Protein AF-A0A7C4DHQ0-F1 (afdb_monomer_lite)

Sequence (273 aa):
TAPAAPAPAPVPAATPAPYPKPAARPVPDFSMPPVADAALDARIRALILTIEDKPSGVIINNAGYIENAPANQPYNADGSRNENFRVTPDLSSANTAYLLNGEQRKQKAYEELVRIGRPAVPLLSMAVVMEGYDQRPLHVKALGEIRDPRAVPHLIKYMEDGKMMLSMAASMVSLGNTVEAKKLMGDGNQMMADAADALAKITGQNYGPNLGPWRQWWEENKSKIQGPMPPTQLYQVGTSGASPGPMPLQSVEVQVSPHPGAPAEPPASSGPK

Radius of gyration: 29.2 Å; chains: 1; bounding box: 92×63×65 Å

Secondary structure (DSSP, 8-state):
-PPPPPPPPPPPPPPPPPPP-PPPP----------S-HHHHHHHHHHHHHHH----S----TTS--SS-TT--SB-TTS-B-TT------TTSHHHHHHHTHHHHHHHHHHHHHHH-GGGHHHHHHHHHSTT-S-HHHHHHHHHHHT-GGGHHHHHHHHHHHHHHHHHHHHHHHTT-HHHHHHHHHHHHHHHHHHHHHHHHHHS---TT-HHHHHHHHHHHGGG--SPPPPS-S----SS----PPPP--------------PPPPPPPP---

pLDDT: mean 70.79, std 24.52, range [25.83, 98.38]

Structure (mmCIF, N/CA/C/O backbone):
data_AF-A0A7C4DHQ0-F1
#
_entry.id   AF-A0A7C4DHQ0-F1
#
loop_
_atom_site.group_PDB
_atom_site.id
_atom_site.type_symbol
_atom_site.label_atom_id
_atom_site.label_alt_id
_atom_site.label_comp_id
_atom_site.label_asym_id
_atom_site.label_entity_id
_atom_site.label_seq_id
_atom_site.pdbx_PDB_ins_code
_atom_site.Cartn_x
_atom_site.Cartn_y
_atom_site.Cartn_z
_atom_site.occupancy
_atom_site.B_iso_or_equiv
_atom_site.auth_seq_id
_atom_site.auth_comp_id
_atom_site.auth_asym_id
_atom_site.auth_atom_id
_atom_site.pdbx_PDB_model_num
ATOM 1 N N . THR A 1 1 ? 72.690 -50.720 -2.704 1.00 48.75 1 THR A N 1
ATOM 2 C CA . THR A 1 1 ? 71.880 -49.508 -2.448 1.00 48.75 1 THR A CA 1
ATOM 3 C C . THR A 1 1 ? 70.431 -49.894 -2.638 1.00 48.75 1 THR A C 1
ATOM 5 O O . THR A 1 1 ? 70.066 -50.279 -3.739 1.00 48.75 1 THR A O 1
ATOM 8 N N . ALA A 1 2 ? 69.657 -49.962 -1.555 1.00 45.31 2 ALA A N 1
ATOM 9 C CA . ALA A 1 2 ? 68.270 -50.428 -1.595 1.00 45.31 2 ALA A CA 1
ATOM 10 C C . ALA A 1 2 ? 67.376 -49.419 -2.351 1.00 45.31 2 ALA A C 1
ATOM 12 O O . ALA A 1 2 ? 67.506 -48.221 -2.090 1.00 45.31 2 ALA A O 1
ATOM 13 N N . PRO A 1 3 ? 66.502 -49.855 -3.276 1.00 51.22 3 PRO A N 1
ATOM 14 C CA . PRO A 1 3 ? 65.569 -48.959 -3.947 1.00 51.22 3 PRO A CA 1
ATOM 15 C C . PRO A 1 3 ? 64.354 -48.639 -3.063 1.00 51.22 3 PRO A C 1
ATOM 17 O O . PRO A 1 3 ? 63.862 -49.480 -2.311 1.00 51.22 3 PRO A O 1
ATOM 20 N N . ALA A 1 4 ? 63.918 -47.385 -3.159 1.00 47.19 4 ALA A N 1
ATOM 21 C CA . ALA A 1 4 ? 62.855 -46.759 -2.384 1.00 47.19 4 ALA A CA 1
ATOM 22 C C . ALA A 1 4 ? 61.478 -47.427 -2.567 1.00 47.19 4 ALA A C 1
ATOM 24 O O . ALA A 1 4 ? 61.165 -47.969 -3.627 1.00 47.19 4 ALA A O 1
ATOM 25 N N . ALA A 1 5 ? 60.651 -47.350 -1.520 1.00 55.34 5 ALA A N 1
ATOM 26 C CA . ALA A 1 5 ? 59.280 -47.851 -1.509 1.00 55.34 5 ALA A CA 1
ATOM 27 C C . ALA A 1 5 ? 58.389 -47.130 -2.550 1.00 55.34 5 ALA A C 1
ATOM 29 O O . ALA A 1 5 ? 58.542 -45.920 -2.743 1.00 55.34 5 ALA A O 1
ATOM 30 N N . PRO A 1 6 ? 57.449 -47.836 -3.207 1.00 53.62 6 PRO A N 1
ATOM 31 C CA . PRO A 1 6 ? 56.564 -47.243 -4.206 1.00 53.62 6 PRO A CA 1
ATOM 32 C C . PRO A 1 6 ? 55.505 -46.326 -3.573 1.00 53.62 6 PRO A C 1
ATOM 34 O O . PRO A 1 6 ? 54.994 -46.592 -2.485 1.00 53.62 6 PRO A O 1
ATOM 37 N N . ALA A 1 7 ? 55.166 -45.248 -4.285 1.00 54.06 7 ALA A N 1
ATOM 38 C CA . ALA A 1 7 ? 54.111 -44.302 -3.926 1.00 54.06 7 ALA A CA 1
ATOM 39 C C . ALA A 1 7 ? 52.723 -44.981 -3.845 1.00 54.06 7 ALA A C 1
ATOM 41 O O . ALA A 1 7 ? 52.468 -45.927 -4.596 1.00 54.06 7 ALA A O 1
ATOM 42 N N . PRO A 1 8 ? 51.809 -44.513 -2.971 1.00 53.28 8 PRO A N 1
ATOM 43 C CA . PRO A 1 8 ? 50.475 -45.092 -2.856 1.00 53.28 8 PRO A CA 1
ATOM 44 C C . PRO A 1 8 ? 49.639 -44.840 -4.119 1.00 53.28 8 PRO A C 1
ATOM 46 O O . PRO A 1 8 ? 49.685 -43.763 -4.714 1.00 53.28 8 PRO A O 1
ATOM 49 N N . ALA A 1 9 ? 48.862 -45.850 -4.512 1.00 55.28 9 ALA A N 1
ATOM 50 C CA . ALA A 1 9 ? 47.975 -45.800 -5.669 1.00 55.28 9 ALA A CA 1
ATOM 51 C C . ALA A 1 9 ? 46.842 -44.766 -5.484 1.00 55.28 9 ALA A C 1
ATOM 53 O O . ALA A 1 9 ? 46.326 -44.622 -4.371 1.00 55.28 9 ALA A O 1
ATOM 54 N N . PRO A 1 10 ? 46.408 -44.073 -6.555 1.00 47.53 10 PRO A N 1
ATOM 55 C CA . PRO A 1 10 ? 45.243 -43.199 -6.498 1.00 47.53 10 PRO A CA 1
ATOM 56 C C . PRO A 1 10 ? 43.962 -44.008 -6.246 1.00 47.53 10 PRO A C 1
ATOM 58 O O . PRO A 1 10 ? 43.740 -45.071 -6.826 1.00 47.53 10 PRO A O 1
ATOM 61 N N . VAL A 1 11 ? 43.124 -43.483 -5.355 1.00 51.94 11 VAL A N 1
ATOM 62 C CA . VAL A 1 11 ? 41.847 -44.064 -4.915 1.00 51.94 11 VAL A CA 1
ATOM 63 C C . VAL A 1 11 ? 40.856 -44.116 -6.095 1.00 51.94 11 VAL A C 1
ATOM 65 O O . VAL A 1 11 ? 40.757 -43.127 -6.825 1.00 51.94 11 VAL A O 1
ATOM 68 N N . PRO A 1 12 ? 40.107 -45.216 -6.312 1.00 43.97 12 PRO A N 1
ATOM 69 C CA . PRO A 1 12 ? 39.114 -45.287 -7.383 1.00 43.97 12 PRO A CA 1
ATOM 70 C C . PRO A 1 12 ? 37.979 -44.281 -7.156 1.00 43.97 12 PRO A C 1
ATOM 72 O O . PRO A 1 12 ? 37.400 -44.207 -6.071 1.00 43.97 12 PRO A O 1
ATOM 75 N N . ALA A 1 13 ? 37.651 -43.516 -8.199 1.00 45.69 13 ALA A N 1
ATOM 76 C CA . ALA A 1 13 ? 36.526 -42.592 -8.203 1.00 45.69 13 ALA A CA 1
ATOM 77 C C . ALA A 1 13 ? 35.209 -43.367 -8.033 1.00 45.69 13 ALA A C 1
ATOM 79 O O . ALA A 1 13 ? 34.847 -44.188 -8.875 1.00 45.69 13 ALA A O 1
ATOM 80 N N . ALA A 1 14 ? 34.498 -43.111 -6.936 1.00 46.91 14 ALA A N 1
ATOM 81 C CA . ALA A 1 14 ? 33.159 -43.639 -6.727 1.00 46.91 14 ALA A CA 1
ATOM 82 C C . ALA A 1 14 ? 32.190 -42.995 -7.729 1.00 46.91 14 ALA A C 1
ATOM 84 O O . ALA A 1 14 ? 32.093 -41.771 -7.821 1.00 46.91 14 ALA A O 1
ATOM 85 N N . THR A 1 15 ? 31.470 -43.827 -8.476 1.00 46.12 15 THR A N 1
ATOM 86 C CA . THR A 1 15 ? 30.400 -43.405 -9.381 1.00 46.12 15 THR A CA 1
ATOM 87 C C . THR A 1 15 ? 29.317 -42.670 -8.580 1.00 46.12 15 THR A C 1
ATOM 89 O O . THR A 1 15 ? 28.780 -43.259 -7.638 1.00 46.12 15 THR A O 1
ATOM 92 N N . PRO A 1 16 ? 28.959 -41.412 -8.903 1.00 40.25 16 PRO A N 1
ATOM 93 C CA . PRO A 1 16 ? 27.861 -40.746 -8.219 1.00 40.25 16 PRO A CA 1
ATOM 94 C C . PRO A 1 16 ? 26.544 -41.453 -8.556 1.00 40.25 16 PRO A C 1
ATOM 96 O O . PRO A 1 16 ? 26.245 -41.728 -9.721 1.00 40.25 16 PRO A O 1
ATOM 99 N N . ALA A 1 17 ? 25.764 -41.762 -7.520 1.00 47.12 17 ALA A N 1
ATOM 100 C CA . ALA A 1 17 ? 24.409 -42.275 -7.664 1.00 47.12 17 ALA A CA 1
ATOM 101 C C . ALA A 1 17 ? 23.549 -41.295 -8.492 1.00 47.12 17 ALA A C 1
ATOM 103 O O . ALA A 1 17 ? 23.775 -40.082 -8.428 1.00 47.12 17 ALA A O 1
ATOM 104 N N . PRO A 1 18 ? 22.564 -41.787 -9.265 1.00 39.03 18 PRO A N 1
ATOM 105 C CA . PRO A 1 18 ? 21.692 -40.930 -10.059 1.00 39.03 18 PRO A CA 1
ATOM 106 C C . PRO A 1 18 ? 21.004 -39.888 -9.171 1.00 39.03 18 PRO A C 1
ATOM 108 O O . PRO A 1 18 ? 20.466 -40.222 -8.113 1.00 39.03 18 PRO A O 1
ATOM 111 N N . TYR A 1 19 ? 21.016 -38.627 -9.613 1.00 31.64 19 TYR A N 1
ATOM 112 C CA . TYR A 1 19 ? 20.326 -37.536 -8.930 1.00 31.64 19 TYR A CA 1
ATOM 113 C C . TYR A 1 19 ? 18.851 -37.905 -8.714 1.00 31.64 19 TYR A C 1
ATOM 115 O O . TYR A 1 19 ? 18.157 -38.219 -9.689 1.00 31.64 19 TYR A O 1
ATOM 123 N N . PRO A 1 20 ? 18.336 -37.867 -7.471 1.00 44.19 20 PRO A N 1
ATOM 124 C CA . PRO A 1 20 ? 16.917 -38.051 -7.247 1.00 44.19 20 PRO A CA 1
ATOM 125 C C . PRO A 1 20 ? 16.169 -36.907 -7.930 1.00 44.19 20 PRO A C 1
ATOM 127 O O . PRO A 1 20 ? 16.524 -35.734 -7.797 1.00 44.19 20 PRO A O 1
ATOM 130 N N . LYS A 1 21 ? 15.132 -37.274 -8.686 1.00 38.38 21 LYS A N 1
ATOM 131 C CA . LYS A 1 21 ? 14.181 -36.350 -9.310 1.00 38.38 21 LYS A CA 1
ATOM 132 C C . LYS A 1 21 ? 13.796 -35.287 -8.265 1.00 38.38 21 LYS A C 1
ATOM 134 O O . LYS A 1 21 ? 13.393 -35.691 -7.172 1.00 38.38 21 LYS A O 1
ATOM 139 N N . PRO A 1 22 ? 13.941 -33.976 -8.538 1.00 34.34 22 PRO A N 1
ATOM 140 C CA . PRO A 1 22 ? 13.668 -32.956 -7.535 1.00 34.34 22 PRO A CA 1
ATOM 141 C C . PRO A 1 22 ? 12.231 -33.129 -7.051 1.00 34.34 22 PRO A C 1
ATOM 143 O O . PRO A 1 22 ? 11.287 -33.046 -7.841 1.00 34.34 22 PRO A O 1
ATOM 146 N N . ALA A 1 23 ? 12.078 -33.439 -5.763 1.00 44.38 23 ALA A N 1
ATOM 147 C CA . ALA A 1 23 ? 10.772 -33.478 -5.135 1.00 44.38 23 ALA A CA 1
ATOM 148 C C . ALA A 1 23 ? 10.139 -32.099 -5.324 1.00 44.38 23 ALA A C 1
ATOM 150 O O . ALA A 1 23 ? 10.796 -31.074 -5.114 1.00 44.38 23 ALA A O 1
ATOM 151 N N . ALA A 1 24 ? 8.884 -32.078 -5.773 1.00 35.88 24 ALA A N 1
ATOM 152 C CA . ALA A 1 24 ? 8.112 -30.851 -5.847 1.00 35.88 24 ALA A CA 1
ATOM 153 C C . ALA A 1 24 ? 8.250 -30.122 -4.504 1.00 35.88 24 ALA A C 1
ATOM 155 O O . ALA A 1 24 ? 7.993 -30.712 -3.452 1.00 35.88 24 ALA A O 1
ATOM 156 N N . ARG A 1 25 ? 8.709 -28.864 -4.533 1.00 35.50 25 ARG A N 1
ATOM 157 C CA . ARG A 1 25 ? 8.693 -28.024 -3.334 1.00 35.50 25 ARG A CA 1
ATOM 158 C C . ARG A 1 25 ? 7.255 -28.037 -2.806 1.00 35.50 25 ARG A C 1
ATOM 160 O O . ARG A 1 25 ? 6.353 -27.797 -3.611 1.00 35.50 25 ARG A O 1
ATOM 167 N N . PRO A 1 26 ? 7.020 -28.332 -1.517 1.00 32.31 26 PRO A N 1
ATOM 168 C CA . PRO A 1 26 ? 5.679 -28.255 -0.974 1.00 32.31 26 PRO A CA 1
ATOM 169 C C . PRO A 1 26 ? 5.206 -26.810 -1.122 1.00 32.31 26 PRO A C 1
ATOM 171 O O . PRO A 1 26 ? 5.784 -25.886 -0.547 1.00 32.31 26 PRO A O 1
ATOM 174 N N . VAL A 1 27 ? 4.187 -26.615 -1.956 1.00 36.19 27 VAL A N 1
ATOM 175 C CA . VAL A 1 27 ? 3.379 -25.402 -1.906 1.00 36.19 27 VAL A CA 1
ATOM 176 C C . VAL A 1 27 ? 2.791 -25.333 -0.493 1.00 36.19 27 VAL A C 1
ATOM 178 O O . VAL A 1 27 ? 2.284 -26.352 -0.018 1.00 36.19 27 VAL A O 1
ATOM 181 N N . PRO A 1 28 ? 2.896 -24.199 0.218 1.00 34.28 28 PRO A N 1
ATOM 182 C CA . PRO A 1 28 ? 2.209 -24.055 1.492 1.00 34.28 28 PRO A CA 1
ATOM 183 C C . PRO A 1 28 ? 0.717 -24.333 1.269 1.00 34.28 28 PRO A C 1
ATOM 185 O O . PRO A 1 28 ? 0.128 -23.807 0.323 1.00 34.28 28 PRO A O 1
ATOM 188 N N . ASP A 1 29 ? 0.123 -25.199 2.090 1.00 35.97 29 ASP A N 1
ATOM 189 C CA . ASP A 1 29 ? -1.305 -25.505 2.008 1.00 35.97 29 ASP A CA 1
ATOM 190 C C . ASP A 1 29 ? -2.102 -24.299 2.519 1.00 35.97 29 ASP A C 1
ATOM 192 O O . ASP A 1 29 ? -2.289 -24.098 3.718 1.00 35.97 29 ASP A O 1
ATOM 196 N N . PHE A 1 30 ? -2.529 -23.457 1.579 1.00 40.41 30 PHE A N 1
ATOM 197 C CA . PHE A 1 30 ? -3.414 -22.319 1.808 1.00 40.41 30 PHE A CA 1
ATOM 198 C C . PHE A 1 30 ? -4.888 -22.734 1.696 1.00 40.41 30 PHE A C 1
ATOM 200 O O . PHE A 1 30 ? -5.656 -22.064 1.001 1.00 40.41 30 PHE A O 1
ATOM 207 N N . SER A 1 31 ? -5.295 -23.841 2.328 1.00 33.88 31 SER A N 1
ATOM 208 C CA . SER A 1 31 ? -6.697 -24.276 2.331 1.00 33.88 31 SER A CA 1
ATOM 209 C C . SER A 1 31 ? -7.617 -23.209 2.936 1.00 33.88 31 SER A C 1
ATOM 211 O O . SER A 1 31 ? -7.800 -23.106 4.148 1.00 33.88 31 SER A O 1
ATOM 213 N N . MET A 1 32 ? -8.213 -22.411 2.052 1.00 35.75 32 MET A N 1
ATOM 214 C CA . MET A 1 32 ? -9.349 -21.531 2.309 1.00 35.75 32 MET A CA 1
ATOM 215 C C . MET A 1 32 ? -10.648 -22.342 2.157 1.00 35.75 32 MET A C 1
ATOM 217 O O . MET A 1 32 ? -10.698 -23.261 1.335 1.00 35.75 32 MET A O 1
ATOM 221 N N . PRO A 1 33 ? -11.709 -22.032 2.926 1.00 38.41 33 PRO A N 1
ATOM 222 C CA . PRO A 1 33 ? -12.966 -22.778 2.878 1.00 38.41 33 PRO A CA 1
ATOM 223 C C . PRO A 1 33 ? -13.573 -22.784 1.460 1.00 38.41 33 PRO A C 1
ATOM 225 O O . PRO A 1 33 ? -13.459 -21.787 0.740 1.00 38.41 33 PRO A O 1
ATOM 228 N N . PRO A 1 34 ? -14.241 -23.874 1.036 1.00 59.28 34 PRO A N 1
ATOM 229 C CA . PRO A 1 34 ? -14.641 -24.038 -0.353 1.00 59.28 34 PRO A CA 1
ATOM 230 C C . PRO A 1 34 ? -15.983 -23.352 -0.612 1.00 59.28 34 PRO A C 1
ATOM 232 O O . PRO A 1 34 ? -17.022 -23.901 -0.257 1.00 59.28 34 PRO A O 1
ATOM 235 N N . VAL A 1 35 ? -15.999 -22.176 -1.255 1.00 42.41 35 VAL A N 1
ATOM 236 C CA . VAL A 1 35 ? -17.249 -21.602 -1.787 1.00 42.41 35 VAL A CA 1
ATOM 237 C C . VAL A 1 35 ? -17.010 -20.790 -3.078 1.00 42.41 35 VAL A C 1
ATOM 239 O O . VAL A 1 35 ? -16.394 -19.731 -3.073 1.00 42.41 35 VAL A O 1
ATOM 242 N N . ALA A 1 36 ? -17.550 -21.309 -4.183 1.00 47.31 36 ALA A N 1
ATOM 243 C CA . ALA A 1 36 ? -17.984 -20.640 -5.419 1.00 47.31 36 ALA A CA 1
ATOM 244 C C . ALA A 1 36 ? -17.008 -19.941 -6.401 1.00 47.31 36 ALA A C 1
ATOM 246 O O . ALA A 1 36 ? -17.426 -19.806 -7.546 1.00 47.31 36 ALA A O 1
ATOM 247 N N . ASP A 1 37 ? -15.762 -19.548 -6.086 1.00 63.72 37 ASP A N 1
ATOM 248 C CA . ASP A 1 37 ? -15.007 -18.705 -7.053 1.00 63.72 37 ASP A CA 1
ATOM 249 C C . ASP A 1 37 ? -13.477 -18.913 -7.134 1.00 63.72 37 ASP A C 1
ATOM 251 O O . ASP A 1 37 ? -12.682 -17.973 -7.119 1.00 63.72 37 ASP A O 1
ATOM 255 N N . ALA A 1 38 ? -13.032 -20.170 -7.248 1.00 72.50 38 ALA A N 1
ATOM 256 C CA . ALA A 1 38 ? -11.607 -20.503 -7.406 1.00 72.50 38 ALA A CA 1
ATOM 257 C C . ALA A 1 38 ? -10.959 -19.851 -8.647 1.00 72.50 38 ALA A C 1
ATOM 259 O O . ALA A 1 38 ? -9.768 -19.544 -8.642 1.00 72.50 38 ALA A O 1
ATOM 260 N N . ALA A 1 39 ? -11.741 -19.613 -9.706 1.00 82.25 39 ALA A N 1
ATOM 261 C CA . ALA A 1 39 ? -11.272 -18.943 -10.915 1.00 82.25 39 ALA A CA 1
ATOM 262 C C . ALA A 1 39 ? -11.037 -17.441 -10.686 1.00 82.25 39 ALA A C 1
ATOM 264 O O . ALA A 1 39 ? -10.016 -16.914 -11.134 1.00 82.25 39 ALA A O 1
ATOM 265 N N . LEU A 1 40 ? -11.933 -16.752 -9.967 1.00 84.88 40 LEU A N 1
ATOM 266 C CA . LEU A 1 40 ? -11.717 -15.357 -9.585 1.00 84.88 40 LEU A CA 1
ATOM 267 C C . LEU A 1 40 ? -10.555 -15.216 -8.601 1.00 84.88 40 LEU A C 1
ATOM 269 O O . LEU A 1 40 ? -9.742 -14.313 -8.777 1.00 84.88 40 LEU A O 1
ATOM 273 N N . ASP A 1 41 ? -10.427 -16.110 -7.618 1.00 81.94 41 ASP A N 1
ATOM 274 C CA . ASP A 1 41 ? -9.292 -16.109 -6.685 1.00 81.94 41 ASP A CA 1
ATOM 275 C C . ASP A 1 41 ? -7.961 -16.277 -7.438 1.00 81.94 41 ASP A C 1
ATOM 277 O O . ASP A 1 41 ? -7.053 -15.454 -7.296 1.00 81.94 41 ASP A O 1
ATOM 281 N N . ALA A 1 42 ? -7.875 -17.264 -8.338 1.00 82.81 42 ALA A N 1
ATOM 282 C CA . ALA A 1 42 ? -6.707 -17.467 -9.195 1.00 82.81 42 ALA A CA 1
ATOM 283 C C . ALA A 1 42 ? -6.406 -16.238 -10.068 1.00 82.81 42 ALA A C 1
ATOM 285 O O . ALA A 1 42 ? -5.247 -15.846 -10.225 1.00 82.81 42 ALA A O 1
ATOM 286 N N . ARG A 1 43 ? -7.447 -15.587 -10.597 1.00 88.00 43 ARG A N 1
ATOM 287 C CA . ARG A 1 43 ? -7.321 -14.357 -11.381 1.00 88.00 43 ARG A CA 1
ATOM 288 C C . ARG A 1 43 ? -6.788 -13.197 -10.543 1.00 88.00 43 ARG A C 1
ATOM 290 O O . ARG A 1 43 ? -5.865 -12.523 -10.984 1.00 88.00 43 ARG A O 1
ATOM 297 N N . ILE A 1 44 ? -7.318 -12.976 -9.341 1.00 87.12 44 ILE A N 1
ATOM 298 C CA . ILE A 1 44 ? -6.844 -11.927 -8.426 1.00 87.12 44 ILE A CA 1
ATOM 299 C C . ILE A 1 44 ? -5.373 -12.168 -8.069 1.00 87.12 44 ILE A C 1
ATOM 301 O O . ILE A 1 44 ? -4.570 -11.238 -8.138 1.00 87.12 44 ILE A O 1
ATOM 305 N N . ARG A 1 45 ? -4.986 -13.416 -7.769 1.00 86.38 45 ARG A N 1
ATOM 306 C CA . ARG A 1 45 ? -3.581 -13.778 -7.518 1.00 86.38 45 ARG A CA 1
ATOM 307 C C . ARG A 1 45 ? -2.689 -13.473 -8.713 1.00 86.38 45 ARG A C 1
ATOM 309 O O . ARG A 1 45 ? -1.623 -12.896 -8.533 1.00 86.38 45 ARG A O 1
ATOM 316 N N . ALA A 1 46 ? -3.122 -13.815 -9.925 1.00 83.69 46 ALA A N 1
ATOM 317 C CA . ALA A 1 46 ? -2.360 -13.530 -11.137 1.00 83.69 46 ALA A CA 1
ATOM 318 C C . ALA A 1 46 ? -2.165 -12.019 -11.362 1.00 83.69 46 ALA A C 1
ATOM 320 O O . ALA A 1 46 ? -1.086 -11.594 -11.773 1.00 83.69 46 ALA A O 1
ATOM 321 N N . LEU A 1 47 ? -3.174 -11.198 -11.054 1.00 87.50 47 LEU A N 1
ATOM 322 C CA . LEU A 1 47 ? -3.069 -9.738 -11.143 1.00 87.50 47 LEU A CA 1
ATOM 323 C C . LEU A 1 47 ? -2.092 -9.173 -10.100 1.00 87.50 47 LEU A C 1
ATOM 325 O O . LEU A 1 47 ? -1.257 -8.347 -10.452 1.00 87.50 47 LEU A O 1
ATOM 329 N N . ILE A 1 48 ? -2.134 -9.660 -8.855 1.00 87.56 48 ILE A N 1
ATOM 330 C CA . ILE A 1 48 ? -1.168 -9.285 -7.804 1.00 87.56 48 ILE A CA 1
ATOM 331 C C . ILE A 1 48 ? 0.259 -9.663 -8.220 1.00 87.56 48 ILE A C 1
ATOM 333 O O . ILE A 1 48 ? 1.162 -8.835 -8.163 1.00 87.56 48 ILE A O 1
ATOM 337 N N . LEU A 1 49 ? 0.460 -10.881 -8.731 1.00 84.88 49 LEU A N 1
ATOM 338 C CA . LEU A 1 49 ? 1.763 -11.312 -9.245 1.00 84.88 49 LEU A CA 1
ATOM 339 C C . LEU A 1 49 ? 2.222 -10.480 -10.449 1.00 84.88 49 LEU A C 1
ATOM 341 O O . LEU A 1 49 ? 3.413 -10.246 -10.598 1.00 84.88 49 LEU A O 1
ATOM 345 N N . THR A 1 50 ? 1.297 -9.999 -11.285 1.00 85.62 50 THR A N 1
ATOM 346 C CA . THR A 1 50 ? 1.622 -9.096 -12.402 1.00 85.62 50 THR A CA 1
ATOM 347 C C . THR A 1 50 ? 2.098 -7.733 -11.905 1.00 85.62 50 THR A C 1
ATOM 349 O O . THR A 1 50 ? 3.004 -7.157 -12.501 1.00 85.62 50 THR A O 1
ATOM 352 N N . ILE A 1 51 ? 1.505 -7.209 -10.826 1.00 87.69 51 ILE A N 1
ATOM 353 C CA . ILE A 1 51 ? 1.963 -5.966 -10.190 1.00 87.69 51 ILE A CA 1
ATOM 354 C C . ILE A 1 51 ? 3.391 -6.138 -9.664 1.00 87.69 51 ILE A C 1
ATOM 356 O O . ILE A 1 51 ? 4.234 -5.264 -9.849 1.00 87.69 51 ILE A O 1
ATOM 360 N N . GLU A 1 52 ? 3.661 -7.284 -9.050 1.00 83.69 52 GLU A N 1
ATOM 361 C CA . GLU A 1 52 ? 4.916 -7.582 -8.353 1.00 83.69 52 GLU A CA 1
ATOM 362 C C . GLU A 1 52 ? 5.998 -8.161 -9.275 1.00 83.69 52 GLU A C 1
ATOM 364 O O . GLU A 1 52 ? 7.129 -8.398 -8.848 1.00 83.69 52 GLU A O 1
ATOM 369 N N . ASP A 1 53 ? 5.670 -8.340 -10.558 1.00 79.19 53 ASP A N 1
ATOM 370 C CA . ASP A 1 53 ? 6.590 -8.796 -11.591 1.00 79.19 53 ASP A CA 1
ATOM 371 C C . ASP A 1 53 ? 7.765 -7.815 -11.709 1.00 79.19 53 ASP A C 1
ATOM 373 O O . ASP A 1 53 ? 7.616 -6.641 -12.080 1.00 79.19 53 ASP A O 1
ATOM 377 N N . LYS A 1 54 ? 8.961 -8.309 -11.382 1.00 65.50 54 LYS A N 1
ATOM 378 C CA . LYS A 1 54 ? 10.213 -7.598 -11.625 1.00 65.50 54 LYS A CA 1
ATOM 379 C C . LYS A 1 54 ? 10.680 -8.024 -13.009 1.00 65.50 54 LYS A C 1
ATOM 381 O O . LYS A 1 54 ? 10.957 -9.211 -13.185 1.00 65.50 54 LYS A O 1
ATOM 386 N N . PRO A 1 55 ? 10.800 -7.111 -13.989 1.00 55.88 55 PRO A N 1
ATOM 387 C CA . PRO A 1 55 ? 11.342 -7.490 -15.281 1.00 55.88 55 PRO A CA 1
ATOM 388 C C . PRO A 1 55 ? 12.752 -8.045 -15.060 1.00 55.88 55 PRO A C 1
ATOM 390 O O . PRO A 1 55 ? 13.661 -7.322 -14.647 1.00 55.88 55 PRO A O 1
ATOM 393 N N . SER A 1 56 ? 12.930 -9.348 -15.289 1.00 50.25 56 SER A N 1
ATOM 394 C CA . SER A 1 56 ? 14.248 -9.971 -15.322 1.00 50.25 56 SER A CA 1
ATOM 395 C C . SER A 1 56 ? 15.068 -9.244 -16.385 1.00 50.25 56 SER A C 1
ATOM 397 O O . SER A 1 56 ? 14.631 -9.133 -17.532 1.00 50.25 56 SER A O 1
ATOM 399 N N . GLY A 1 57 ? 16.201 -8.681 -15.968 1.00 46.34 57 GLY A N 1
ATOM 400 C CA . GLY A 1 57 ? 16.982 -7.730 -16.748 1.00 46.34 57 GLY A CA 1
ATOM 401 C C . GLY A 1 57 ? 17.280 -8.180 -18.181 1.00 46.34 57 GLY A C 1
ATOM 402 O O . GLY A 1 57 ? 17.660 -9.317 -18.427 1.00 46.34 57 GLY A O 1
ATOM 403 N N . VAL A 1 58 ? 17.106 -7.224 -19.095 1.00 40.00 58 VAL A N 1
ATOM 404 C CA . VAL A 1 58 ? 17.768 -7.055 -20.398 1.00 40.00 58 VAL A CA 1
ATOM 405 C C . VAL A 1 58 ? 18.075 -8.344 -21.185 1.00 40.00 58 VAL A C 1
ATOM 407 O O . VAL A 1 58 ? 19.166 -8.900 -21.096 1.00 40.00 58 VAL A O 1
ATOM 410 N N . ILE A 1 59 ? 17.177 -8.731 -22.097 1.00 43.31 59 ILE A N 1
ATOM 411 C CA . ILE A 1 59 ? 17.574 -9.534 -23.265 1.00 43.31 59 ILE A CA 1
ATOM 412 C C . ILE A 1 59 ? 18.144 -8.561 -24.311 1.00 43.31 59 ILE A C 1
ATOM 414 O O . ILE A 1 59 ? 17.385 -7.900 -25.019 1.00 43.31 59 ILE A O 1
ATOM 418 N N . ILE A 1 60 ? 19.473 -8.455 -24.427 1.00 43.03 60 ILE A N 1
ATOM 419 C CA . ILE A 1 60 ? 20.090 -7.896 -25.641 1.00 43.03 60 ILE A CA 1
ATOM 420 C C . ILE A 1 60 ? 20.119 -9.031 -26.664 1.00 43.03 60 ILE A C 1
ATOM 422 O O . ILE A 1 60 ? 21.033 -9.853 -26.666 1.00 43.03 60 ILE A O 1
ATOM 426 N N . ASN A 1 61 ? 19.100 -9.108 -27.521 1.00 41.16 61 ASN A N 1
ATOM 427 C CA . ASN A 1 61 ? 19.149 -9.993 -28.682 1.00 41.16 61 ASN A CA 1
ATOM 428 C C . ASN A 1 61 ? 20.145 -9.403 -29.691 1.00 41.16 61 ASN A C 1
ATOM 430 O O . ASN A 1 61 ? 19.783 -8.617 -30.563 1.00 41.16 61 ASN A O 1
ATOM 434 N N . ASN A 1 62 ? 21.414 -9.791 -29.568 1.00 43.84 62 ASN A N 1
ATOM 435 C CA . ASN A 1 62 ? 22.496 -9.363 -30.461 1.00 43.84 62 ASN A CA 1
ATOM 436 C C . ASN A 1 62 ? 22.351 -9.909 -31.900 1.00 43.84 62 ASN A C 1
ATOM 438 O O . ASN A 1 62 ? 23.149 -9.574 -32.767 1.00 43.84 62 ASN A O 1
ATOM 442 N N . ALA A 1 63 ? 21.350 -10.759 -32.158 1.00 42.81 63 ALA A N 1
ATOM 443 C CA . ALA A 1 63 ? 21.160 -11.451 -33.431 1.00 42.81 63 ALA A CA 1
ATOM 444 C C . ALA A 1 63 ? 20.159 -10.770 -34.389 1.00 42.81 63 ALA A C 1
ATOM 446 O O . ALA A 1 63 ? 20.081 -11.168 -35.544 1.00 42.81 63 ALA A O 1
ATOM 447 N N . GLY A 1 64 ? 19.392 -9.766 -33.936 1.00 43.38 64 GLY A N 1
ATOM 448 C CA . GLY A 1 64 ? 18.261 -9.213 -34.704 1.00 43.38 64 GLY A CA 1
ATOM 449 C C . GLY A 1 64 ? 18.492 -7.880 -35.427 1.00 43.38 64 GLY A C 1
ATOM 450 O O . GLY A 1 64 ? 17.587 -7.419 -36.109 1.00 43.38 64 GLY A O 1
ATOM 451 N N . TYR A 1 65 ? 19.654 -7.233 -35.280 1.00 45.31 65 TYR A N 1
ATOM 452 C CA . TYR A 1 65 ? 19.885 -5.870 -35.800 1.00 45.31 65 TYR A CA 1
ATOM 453 C C . TYR A 1 65 ? 21.141 -5.732 -36.665 1.00 45.31 65 TYR A C 1
ATOM 455 O O . TYR A 1 65 ? 21.861 -4.739 -36.613 1.00 45.31 65 TYR A O 1
ATOM 463 N N . ILE A 1 66 ? 21.378 -6.730 -37.511 1.00 44.12 66 ILE A N 1
ATOM 464 C CA . ILE A 1 66 ? 22.321 -6.650 -38.633 1.00 44.12 66 ILE A CA 1
ATOM 465 C C . ILE A 1 66 ? 21.562 -6.758 -39.956 1.00 44.12 66 ILE A C 1
ATOM 467 O O . ILE A 1 66 ? 21.959 -7.481 -40.857 1.00 44.12 66 ILE A O 1
ATOM 471 N N . GLU A 1 67 ? 20.466 -6.016 -40.101 1.00 40.69 67 GLU A N 1
ATOM 472 C CA . GLU A 1 67 ? 19.902 -5.765 -41.426 1.00 40.69 67 GLU A CA 1
ATOM 473 C C . GLU A 1 67 ? 20.065 -4.286 -41.788 1.00 40.69 67 GLU A C 1
ATOM 475 O O . GLU A 1 67 ? 19.240 -3.425 -41.507 1.00 40.69 67 GLU A O 1
ATOM 480 N N . ASN A 1 68 ? 21.198 -4.045 -42.456 1.00 44.72 68 ASN A N 1
ATOM 481 C CA . ASN A 1 68 ? 21.375 -3.051 -43.513 1.00 44.72 68 ASN A CA 1
ATOM 482 C C . ASN A 1 68 ? 21.445 -1.567 -43.118 1.00 44.72 68 ASN A C 1
ATOM 484 O O . ASN A 1 68 ? 20.658 -0.747 -43.579 1.00 44.72 68 ASN A O 1
ATOM 488 N N . ALA A 1 69 ? 22.513 -1.188 -42.409 1.00 41.72 69 ALA A N 1
ATOM 489 C CA . ALA A 1 69 ? 23.213 0.072 -42.685 1.00 41.72 69 ALA A CA 1
ATOM 490 C C . ALA A 1 69 ? 24.686 -0.033 -42.235 1.00 41.72 69 ALA A C 1
ATOM 492 O O . ALA A 1 69 ? 24.930 -0.294 -41.056 1.00 41.72 69 ALA A O 1
ATOM 493 N N . PRO A 1 70 ? 25.690 0.213 -43.103 1.00 50.84 70 PRO A N 1
ATOM 494 C CA . PRO A 1 70 ? 27.110 0.144 -42.727 1.00 50.84 70 PRO A CA 1
ATOM 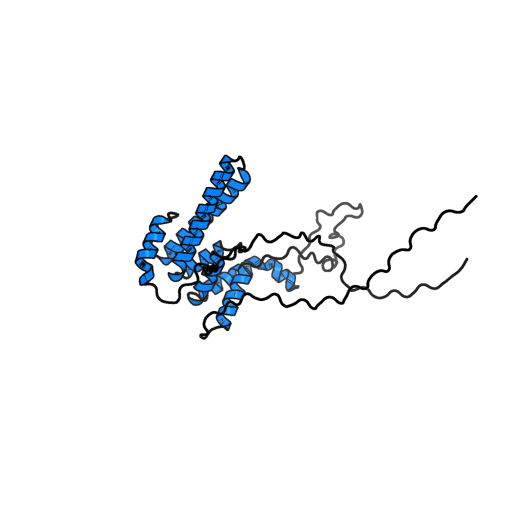495 C C . PRO A 1 70 ? 27.519 1.131 -41.611 1.00 50.84 70 PRO A C 1
ATOM 497 O O . PRO A 1 70 ? 28.604 1.004 -41.056 1.00 50.84 70 PRO A O 1
ATOM 500 N N . ALA A 1 71 ? 26.649 2.081 -41.242 1.00 51.88 71 ALA A N 1
ATOM 501 C CA . ALA A 1 71 ? 26.877 3.091 -40.206 1.00 51.88 71 ALA A CA 1
ATOM 502 C C . ALA A 1 71 ? 26.439 2.688 -38.779 1.00 51.88 71 ALA A C 1
ATOM 504 O O . ALA A 1 71 ? 26.682 3.448 -37.842 1.00 51.88 71 ALA A O 1
ATOM 505 N N . ASN A 1 72 ? 25.804 1.523 -38.585 1.00 56.56 72 ASN A N 1
ATOM 506 C CA . ASN A 1 72 ? 25.283 1.094 -37.275 1.00 56.56 72 ASN A CA 1
ATOM 507 C C . ASN A 1 72 ? 26.037 -0.122 -36.700 1.00 56.56 72 ASN A C 1
ATOM 509 O O . ASN A 1 72 ? 25.451 -0.967 -36.029 1.00 56.56 72 ASN A O 1
ATOM 513 N N . GLN A 1 73 ? 27.340 -0.238 -36.983 1.00 68.56 73 GLN A N 1
ATOM 514 C CA . GLN A 1 73 ? 28.209 -1.214 -36.318 1.00 68.56 73 GLN A CA 1
ATOM 515 C C . GLN A 1 73 ? 28.580 -0.724 -34.909 1.00 68.56 73 GLN A C 1
ATOM 517 O O . GLN A 1 73 ? 28.743 0.482 -34.723 1.00 68.56 73 GLN A O 1
ATOM 522 N N . PRO A 1 74 ? 28.746 -1.616 -33.914 1.00 69.38 74 PRO A N 1
ATOM 523 C CA . PRO A 1 74 ? 29.089 -1.223 -32.544 1.00 69.38 74 PRO A CA 1
ATOM 524 C C . PRO A 1 74 ? 30.495 -0.611 -32.416 1.00 69.38 74 PRO A C 1
ATOM 526 O O . PRO A 1 74 ? 30.756 0.135 -31.468 1.00 69.38 74 PRO A O 1
ATOM 529 N N . TYR A 1 75 ? 31.375 -0.883 -33.384 1.00 78.56 75 TYR A N 1
ATOM 530 C CA . TYR A 1 75 ? 32.740 -0.372 -33.450 1.00 78.56 75 TYR A CA 1
ATOM 531 C C . TYR A 1 75 ? 33.033 0.217 -34.831 1.00 78.56 75 TYR A C 1
ATOM 533 O O . TYR A 1 75 ? 32.536 -0.281 -35.841 1.00 78.56 75 TYR A O 1
ATOM 541 N N . ASN A 1 76 ? 33.846 1.269 -34.860 1.00 81.00 76 ASN A N 1
ATOM 542 C CA . ASN A 1 76 ? 34.427 1.813 -36.082 1.00 81.00 76 ASN A CA 1
ATOM 543 C C . ASN A 1 76 ? 35.570 0.904 -36.577 1.00 81.00 76 ASN A C 1
ATOM 545 O O . ASN A 1 76 ? 36.057 0.039 -35.848 1.00 81.00 76 ASN A O 1
ATOM 549 N N . ALA A 1 77 ? 36.047 1.121 -37.807 1.00 79.81 77 ALA A N 1
ATOM 550 C CA . ALA A 1 77 ? 37.136 0.329 -38.395 1.00 79.81 77 ALA A CA 1
ATOM 551 C C . ALA A 1 77 ? 38.472 0.425 -37.624 1.00 79.81 77 ALA A C 1
ATOM 553 O O . ALA A 1 77 ? 39.323 -0.449 -37.760 1.00 79.81 77 ALA A O 1
ATOM 554 N N . ASP A 1 78 ? 38.649 1.465 -36.806 1.00 81.81 78 ASP A N 1
ATOM 555 C CA . ASP A 1 78 ? 39.809 1.664 -35.928 1.00 81.81 78 ASP A CA 1
ATOM 556 C C . ASP A 1 78 ? 39.668 0.975 -34.553 1.00 81.81 78 ASP A C 1
ATOM 558 O O . ASP A 1 78 ? 40.540 1.114 -33.696 1.00 81.81 78 ASP A O 1
ATOM 562 N N . GLY A 1 79 ? 38.573 0.239 -34.324 1.00 75.75 79 GLY A N 1
ATOM 563 C CA . GLY A 1 79 ? 38.275 -0.443 -33.063 1.00 75.75 79 GLY A CA 1
ATOM 564 C C . GLY A 1 79 ? 37.682 0.457 -31.972 1.00 75.75 79 GLY A C 1
ATOM 565 O O . GLY A 1 79 ? 37.342 -0.039 -30.896 1.00 75.75 79 GLY A O 1
ATOM 566 N N . SER A 1 80 ? 37.515 1.760 -32.222 1.00 76.06 80 SER A N 1
ATOM 567 C CA . SER A 1 80 ? 36.829 2.667 -31.297 1.00 76.06 80 SER A CA 1
ATOM 568 C C . SER A 1 80 ? 35.325 2.381 -31.249 1.00 76.06 80 SER A C 1
ATOM 570 O O . SER A 1 80 ? 34.723 1.901 -32.213 1.00 76.06 80 SER A O 1
ATOM 572 N N . ARG A 1 81 ? 34.692 2.660 -30.103 1.00 72.75 81 ARG A N 1
ATOM 573 C CA . ARG A 1 81 ? 33.244 2.485 -29.932 1.00 72.75 81 ARG A CA 1
ATOM 574 C C . ARG A 1 81 ? 32.497 3.480 -30.822 1.00 72.75 81 ARG A C 1
ATOM 576 O O . ARG A 1 81 ? 32.744 4.679 -30.746 1.00 72.75 81 ARG A O 1
ATOM 583 N N . ASN A 1 82 ? 31.533 2.995 -31.599 1.00 78.50 82 ASN A N 1
ATOM 584 C CA . ASN A 1 82 ? 30.655 3.868 -32.368 1.00 78.50 82 ASN A CA 1
ATOM 585 C C . ASN A 1 82 ? 29.622 4.522 -31.434 1.00 78.50 82 ASN A C 1
ATOM 587 O O . ASN A 1 82 ? 28.693 3.869 -30.956 1.00 78.50 82 ASN A O 1
ATOM 591 N N . GLU A 1 83 ? 29.769 5.821 -31.170 1.00 75.19 83 GLU A N 1
ATOM 592 C CA . GLU A 1 83 ? 28.848 6.589 -30.315 1.00 75.19 83 GLU A CA 1
ATOM 593 C C . GLU A 1 83 ? 27.442 6.730 -30.909 1.00 75.19 83 GLU A C 1
ATOM 595 O O . GLU A 1 83 ? 26.477 6.989 -30.184 1.00 75.19 83 GLU A O 1
ATOM 600 N N . ASN A 1 84 ? 27.302 6.511 -32.216 1.00 66.38 84 ASN A N 1
ATOM 601 C CA . ASN A 1 84 ? 26.028 6.543 -32.925 1.00 66.38 84 ASN A CA 1
ATOM 602 C C . ASN A 1 84 ? 25.344 5.177 -32.965 1.00 66.38 84 ASN A C 1
ATOM 604 O O . ASN A 1 84 ? 24.199 5.100 -33.406 1.00 66.38 84 ASN A O 1
ATOM 608 N N . PHE A 1 85 ? 25.992 4.123 -32.456 1.00 67.81 85 PHE A N 1
ATOM 609 C CA . PHE A 1 85 ? 25.361 2.819 -32.328 1.00 67.81 85 PHE A CA 1
ATOM 610 C C . PHE A 1 85 ? 24.113 2.939 -31.451 1.00 67.81 85 PHE A C 1
ATOM 612 O O . PHE A 1 85 ? 24.157 3.411 -30.306 1.00 67.81 85 PHE A O 1
ATOM 619 N N . ARG A 1 86 ? 22.970 2.546 -32.008 1.00 61.31 86 ARG A N 1
ATOM 620 C CA . ARG A 1 86 ? 21.700 2.462 -31.289 1.00 61.31 86 ARG A CA 1
ATOM 621 C C . ARG A 1 86 ? 21.168 1.048 -31.431 1.00 61.31 86 ARG A C 1
ATOM 623 O O . ARG A 1 86 ? 21.006 0.551 -32.542 1.00 61.31 86 ARG A O 1
ATOM 630 N N . VAL A 1 87 ? 20.859 0.435 -30.293 1.00 64.50 87 VAL A N 1
ATOM 631 C CA . VAL A 1 87 ? 20.072 -0.796 -30.242 1.00 64.50 87 VAL A CA 1
ATOM 632 C C . VAL A 1 87 ? 18.613 -0.379 -30.176 1.00 64.50 87 VAL A C 1
ATOM 634 O O . VAL A 1 87 ? 18.156 0.146 -29.161 1.00 64.50 87 VAL A O 1
ATOM 637 N N . THR A 1 88 ? 17.878 -0.587 -31.257 1.00 59.28 88 THR A N 1
ATOM 638 C CA . THR A 1 88 ? 16.418 -0.565 -31.212 1.00 59.28 88 THR A CA 1
ATOM 639 C C . THR A 1 88 ? 15.943 -1.950 -30.765 1.00 59.28 88 THR A C 1
ATOM 641 O O . THR A 1 88 ? 16.458 -2.948 -31.254 1.00 59.28 88 THR A O 1
ATOM 644 N N . PRO A 1 89 ? 15.022 -2.077 -29.801 1.00 60.22 89 PRO A N 1
ATOM 645 C CA . PRO A 1 89 ? 14.488 -3.382 -29.426 1.00 60.22 89 PRO A CA 1
ATOM 646 C C . PRO A 1 89 ? 13.665 -3.971 -30.579 1.00 60.22 89 PRO A C 1
ATOM 648 O O . PRO A 1 89 ? 12.977 -3.236 -31.289 1.00 60.22 89 PRO A O 1
ATOM 651 N N . ASP A 1 90 ? 13.691 -5.290 -30.767 1.00 66.38 90 ASP A N 1
ATOM 652 C CA . ASP A 1 90 ? 12.730 -5.950 -31.656 1.00 66.38 90 ASP A CA 1
ATOM 653 C C . ASP A 1 90 ? 11.352 -5.961 -30.984 1.00 66.38 90 ASP A C 1
ATOM 655 O O . ASP A 1 90 ? 11.074 -6.801 -30.130 1.00 66.38 90 ASP A O 1
ATOM 659 N N . LEU A 1 91 ? 10.497 -5.010 -31.362 1.00 62.41 91 LEU A N 1
ATOM 660 C CA . LEU A 1 91 ? 9.143 -4.874 -30.825 1.00 62.41 91 LEU A CA 1
ATOM 661 C C . LEU A 1 91 ? 8.172 -5.949 -31.343 1.00 62.41 91 LEU A C 1
ATOM 663 O O . LEU A 1 91 ? 7.066 -6.047 -30.814 1.00 62.41 91 LEU A O 1
ATOM 667 N N . SER A 1 92 ? 8.556 -6.746 -32.350 1.00 66.06 92 SER A N 1
ATOM 668 C CA . SER A 1 92 ? 7.736 -7.855 -32.858 1.00 66.06 92 SER A CA 1
ATOM 669 C C . SER A 1 92 ? 7.828 -9.105 -31.974 1.00 66.06 92 SER A C 1
ATOM 671 O O . SER A 1 92 ? 6.885 -9.896 -31.909 1.00 66.06 92 SER A O 1
ATOM 673 N N . SER A 1 93 ? 8.924 -9.254 -31.223 1.00 71.69 93 SER A N 1
ATOM 674 C CA . SER A 1 93 ? 9.087 -10.305 -30.221 1.00 71.69 93 SER A CA 1
ATOM 675 C C . SER A 1 93 ? 8.155 -10.093 -29.026 1.00 71.69 93 SER A C 1
ATOM 677 O O . SER A 1 93 ? 8.226 -9.084 -28.316 1.00 71.69 93 SER A O 1
ATOM 679 N N . ALA A 1 94 ? 7.334 -11.107 -28.737 1.00 69.50 94 ALA A N 1
ATOM 680 C CA . ALA A 1 94 ? 6.443 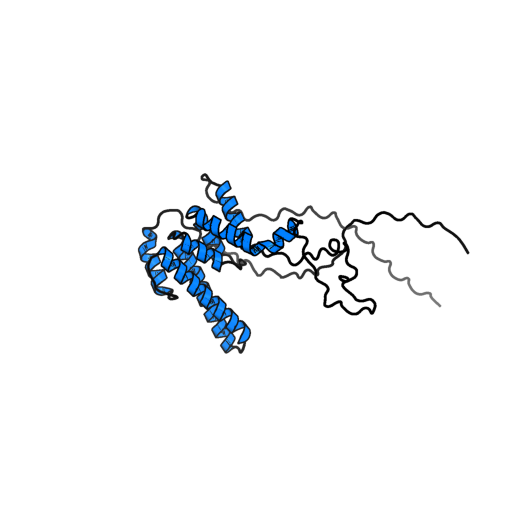-11.130 -27.578 1.00 69.50 94 ALA A CA 1
ATOM 681 C C . ALA A 1 94 ? 7.191 -10.904 -26.250 1.00 69.50 94 ALA A C 1
ATOM 683 O O . ALA A 1 94 ? 6.672 -10.221 -25.370 1.00 69.50 94 ALA A O 1
ATOM 684 N N . ASN A 1 95 ? 8.425 -11.403 -26.116 1.00 65.44 95 ASN A N 1
ATOM 685 C CA . ASN A 1 95 ? 9.234 -11.224 -24.907 1.00 65.44 95 ASN A CA 1
ATOM 686 C C . ASN A 1 95 ? 9.746 -9.785 -24.769 1.00 65.44 95 ASN A C 1
ATOM 688 O O . ASN A 1 95 ? 9.716 -9.221 -23.678 1.00 65.44 95 ASN A O 1
ATOM 692 N N . THR A 1 96 ? 10.174 -9.159 -25.866 1.00 64.69 96 THR A N 1
ATOM 693 C CA . THR A 1 96 ? 10.622 -7.759 -25.852 1.00 64.69 96 THR A CA 1
ATOM 694 C C . THR A 1 96 ? 9.452 -6.825 -25.560 1.00 64.69 96 THR A C 1
ATOM 696 O O . THR A 1 96 ? 9.555 -5.955 -24.697 1.00 64.69 96 THR A O 1
ATOM 699 N N . ALA A 1 97 ? 8.302 -7.052 -26.202 1.00 68.12 97 ALA A N 1
ATOM 700 C CA . ALA A 1 97 ? 7.071 -6.331 -25.901 1.00 68.12 97 ALA A CA 1
ATOM 701 C C . ALA A 1 97 ? 6.618 -6.564 -24.448 1.00 68.12 97 ALA A C 1
ATOM 703 O O . ALA A 1 97 ? 6.138 -5.638 -23.795 1.00 68.12 97 ALA A O 1
ATOM 704 N N . TYR A 1 98 ? 6.803 -7.773 -23.907 1.00 71.19 98 TYR A N 1
ATOM 705 C CA . TYR A 1 98 ? 6.539 -8.065 -22.501 1.00 71.19 98 TYR A CA 1
ATOM 706 C C . TYR A 1 98 ? 7.456 -7.236 -21.583 1.00 71.19 98 TYR A C 1
ATOM 708 O O . TYR A 1 98 ? 6.975 -6.580 -20.663 1.00 71.19 98 TYR A O 1
ATOM 716 N N . LEU A 1 99 ? 8.762 -7.191 -21.820 1.00 68.81 99 LEU A N 1
ATOM 717 C CA . LEU A 1 99 ? 9.671 -6.428 -20.958 1.00 68.81 99 LEU A CA 1
ATOM 718 C C . LEU A 1 99 ? 9.415 -4.913 -21.026 1.00 68.81 99 LEU A C 1
ATOM 720 O O . LEU A 1 99 ? 9.402 -4.246 -19.994 1.00 68.81 99 LEU A O 1
ATOM 724 N N . LEU A 1 100 ? 9.154 -4.377 -22.220 1.00 70.19 100 LEU A N 1
ATOM 725 C CA . LEU A 1 100 ? 8.971 -2.936 -22.428 1.00 70.19 100 LEU A CA 1
ATOM 726 C C . LEU A 1 100 ? 7.635 -2.404 -21.898 1.00 70.19 100 LEU A C 1
ATOM 728 O O . LEU A 1 100 ? 7.559 -1.255 -21.474 1.00 70.19 100 LEU A O 1
ATOM 732 N N . ASN A 1 101 ? 6.593 -3.238 -21.872 1.00 74.56 101 ASN A N 1
ATOM 733 C CA . ASN A 1 101 ? 5.256 -2.838 -21.426 1.00 74.56 101 ASN A CA 1
ATOM 734 C C . ASN A 1 101 ? 4.972 -3.207 -19.958 1.00 74.56 101 ASN A C 1
ATOM 736 O O . ASN A 1 101 ? 3.808 -3.280 -19.563 1.00 74.56 101 ASN A O 1
ATOM 740 N N . GLY A 1 102 ? 6.010 -3.459 -19.150 1.00 79.62 102 GLY A N 1
ATOM 741 C CA . GLY A 1 102 ? 5.873 -3.873 -17.749 1.00 79.62 102 GLY A CA 1
ATOM 742 C C . GLY A 1 102 ? 5.011 -2.916 -16.922 1.00 79.62 102 GLY A C 1
ATOM 743 O O . GLY A 1 102 ? 4.018 -3.337 -16.338 1.00 79.62 102 GLY A O 1
ATOM 744 N N . GLU A 1 103 ? 5.308 -1.617 -16.956 1.00 80.69 103 GLU A N 1
ATOM 745 C CA . GLU A 1 103 ? 4.529 -0.608 -16.220 1.00 80.69 103 GLU A CA 1
ATOM 746 C C . GLU A 1 103 ? 3.073 -0.523 -16.703 1.00 80.69 103 GLU A C 1
ATOM 748 O O . GLU A 1 103 ? 2.147 -0.458 -15.896 1.00 80.69 103 GLU A O 1
ATOM 753 N N . GLN A 1 104 ? 2.836 -0.637 -18.015 1.00 83.25 104 GLN A N 1
ATOM 754 C CA . GLN A 1 104 ? 1.474 -0.682 -18.550 1.00 83.25 104 GLN A CA 1
ATOM 755 C C . GLN A 1 104 ? 0.721 -1.938 -18.084 1.00 83.25 104 GLN A C 1
ATOM 757 O O . GLN A 1 104 ? -0.479 -1.872 -17.815 1.00 83.25 104 GLN A O 1
ATOM 762 N N . ARG A 1 105 ? 1.397 -3.090 -17.977 1.00 86.81 105 ARG A N 1
ATOM 763 C CA . ARG A 1 105 ? 0.795 -4.312 -17.429 1.00 86.81 105 ARG A CA 1
ATOM 764 C C . ARG A 1 105 ? 0.430 -4.155 -15.962 1.00 86.81 105 ARG A C 1
ATOM 766 O O . ARG A 1 105 ? -0.691 -4.507 -15.605 1.00 86.81 105 ARG A O 1
ATOM 773 N N . LYS A 1 106 ? 1.336 -3.619 -15.141 1.00 88.62 106 LYS A N 1
ATOM 774 C CA . LYS A 1 106 ? 1.069 -3.349 -13.721 1.00 88.62 106 LYS A CA 1
ATOM 775 C C . LYS A 1 106 ? -0.129 -2.420 -13.568 1.00 88.62 106 LYS A C 1
ATOM 777 O O . LYS A 1 106 ? -1.030 -2.721 -12.794 1.00 88.62 106 LYS A O 1
ATOM 782 N N . GLN A 1 107 ? -0.189 -1.359 -14.372 1.00 87.69 107 GLN A N 1
ATOM 783 C CA . GLN A 1 107 ? -1.303 -0.414 -14.365 1.00 87.69 107 GLN A CA 1
ATOM 784 C C . GLN A 1 107 ? -2.636 -1.077 -14.747 1.00 87.69 107 GLN A C 1
ATOM 786 O O . GLN A 1 107 ? -3.625 -0.917 -14.038 1.00 87.69 107 GLN A O 1
ATOM 791 N N . LYS A 1 108 ? -2.668 -1.891 -15.809 1.00 90.12 108 LYS A N 1
ATOM 792 C CA . LYS A 1 108 ? -3.873 -2.654 -16.185 1.00 90.12 108 LYS A CA 1
ATOM 793 C C . LYS A 1 108 ? -4.285 -3.650 -15.100 1.00 90.12 108 LYS A C 1
ATOM 795 O O . LYS A 1 108 ? -5.473 -3.817 -14.839 1.00 90.12 108 LYS A O 1
ATOM 800 N N . ALA A 1 109 ? -3.315 -4.316 -14.473 1.00 92.56 109 ALA A N 1
ATOM 801 C CA . ALA A 1 109 ? -3.584 -5.256 -13.393 1.00 92.56 109 ALA A CA 1
ATOM 802 C C . ALA A 1 109 ? -4.162 -4.548 -12.160 1.00 92.56 109 ALA A C 1
ATOM 804 O O . ALA A 1 109 ? -5.130 -5.026 -11.571 1.00 92.56 109 ALA A O 1
ATOM 805 N N . TYR A 1 110 ? -3.615 -3.379 -11.827 1.00 95.56 110 TYR A N 1
ATOM 806 C CA . TYR A 1 110 ? -4.116 -2.491 -10.787 1.00 95.56 110 TYR A CA 1
ATOM 807 C C . TYR A 1 110 ? -5.566 -2.056 -11.049 1.00 95.56 110 TYR A C 1
ATOM 809 O O . TYR A 1 110 ? -6.433 -2.263 -10.201 1.00 95.56 110 TYR A O 1
ATOM 817 N N . GLU A 1 111 ? -5.851 -1.510 -12.234 1.00 94.06 111 GLU A N 1
ATOM 818 C CA . GLU A 1 111 ? -7.196 -1.059 -12.623 1.00 94.06 111 GLU A CA 1
ATOM 819 C C . GLU A 1 111 ? -8.212 -2.200 -12.552 1.00 94.06 111 GLU A C 1
ATOM 821 O O . GLU A 1 111 ? -9.338 -2.028 -12.080 1.00 94.06 111 GLU A O 1
ATOM 826 N N . GLU A 1 112 ? -7.797 -3.393 -12.970 1.00 95.38 112 GLU A N 1
ATOM 827 C CA . GLU A 1 112 ? -8.635 -4.576 -12.913 1.00 95.38 112 GLU A CA 1
ATOM 828 C C . GLU A 1 112 ? -8.920 -5.023 -11.474 1.00 95.38 112 GLU A C 1
ATOM 830 O O . GLU A 1 112 ? -10.059 -5.370 -11.167 1.00 95.38 112 GLU A O 1
ATOM 835 N N . LEU A 1 113 ? -7.933 -4.987 -10.574 1.00 96.44 113 LEU A N 1
ATOM 836 C CA . LEU A 1 113 ? -8.132 -5.299 -9.153 1.00 96.44 113 LEU A CA 1
ATOM 837 C C . LEU A 1 113 ? -9.124 -4.333 -8.496 1.00 96.44 113 LEU A C 1
ATOM 839 O O . LEU A 1 113 ? -10.015 -4.770 -7.764 1.00 96.44 113 LEU A O 1
ATOM 843 N N . VAL A 1 114 ? -9.018 -3.038 -8.803 1.00 97.06 114 VAL A N 1
ATOM 844 C CA . VAL A 1 114 ? -9.968 -2.020 -8.329 1.00 97.06 114 VAL A CA 1
ATOM 845 C C . VAL A 1 114 ? -11.369 -2.283 -8.889 1.00 97.06 114 VAL A C 1
ATOM 847 O O . VAL A 1 114 ? -12.347 -2.214 -8.144 1.00 97.06 114 VAL A O 1
ATOM 850 N N . ARG A 1 115 ? -11.476 -2.665 -10.169 1.00 95.62 115 ARG A N 1
ATOM 851 C CA . ARG A 1 115 ? -12.748 -3.022 -10.820 1.00 95.62 115 ARG A CA 1
ATOM 852 C C . ARG A 1 115 ? -13.392 -4.276 -10.227 1.00 95.62 115 ARG A C 1
ATOM 854 O O . ARG A 1 115 ? -14.614 -4.315 -10.101 1.00 95.62 115 ARG A O 1
ATOM 861 N N . ILE A 1 116 ? -12.596 -5.287 -9.866 1.00 94.12 116 ILE A N 1
ATOM 862 C CA . ILE A 1 116 ? -13.076 -6.483 -9.153 1.00 94.12 116 ILE A CA 1
ATOM 863 C C . ILE A 1 116 ? -13.688 -6.068 -7.809 1.00 94.12 116 ILE A C 1
ATOM 865 O O . ILE A 1 116 ? -14.757 -6.554 -7.442 1.00 94.12 116 ILE A O 1
ATOM 869 N N . GLY A 1 117 ? -13.046 -5.148 -7.086 1.00 94.00 117 GLY A N 1
ATOM 870 C CA . GLY A 1 117 ? -13.605 -4.550 -5.880 1.00 94.00 117 GLY A CA 1
ATOM 871 C C . GLY A 1 117 ? -13.504 -5.454 -4.650 1.00 94.00 117 GLY A C 1
ATOM 872 O O . GLY A 1 117 ? -12.458 -6.030 -4.350 1.00 94.00 117 GLY A O 1
ATOM 873 N N . ARG A 1 118 ? -14.605 -5.582 -3.900 1.00 93.19 118 ARG A N 1
ATOM 874 C CA . ARG A 1 118 ? -14.658 -6.268 -2.590 1.00 93.19 118 ARG A CA 1
ATOM 875 C C . ARG A 1 118 ? -14.088 -7.702 -2.567 1.00 93.19 118 ARG A C 1
ATOM 877 O O . ARG A 1 118 ? -13.502 -8.059 -1.541 1.00 93.19 118 ARG A O 1
ATOM 884 N N . PRO A 1 119 ? -14.218 -8.534 -3.620 1.00 91.25 119 PRO A N 1
ATOM 885 C CA . PRO A 1 119 ? -13.578 -9.850 -3.672 1.00 91.25 119 PRO A CA 1
ATOM 886 C C . PRO A 1 119 ? -12.042 -9.811 -3.681 1.00 91.25 119 PRO A C 1
ATOM 888 O O . PRO A 1 119 ? -11.424 -10.754 -3.205 1.00 91.25 119 PRO A O 1
ATOM 891 N N . ALA A 1 120 ? -11.413 -8.733 -4.166 1.00 93.06 120 ALA A N 1
ATOM 892 C CA . ALA A 1 120 ? -9.951 -8.604 -4.197 1.00 93.06 120 ALA A CA 1
ATOM 893 C C . ALA A 1 120 ? -9.343 -8.256 -2.828 1.00 93.06 120 ALA A C 1
ATOM 895 O O . ALA A 1 120 ? -8.163 -8.514 -2.588 1.00 93.06 120 ALA A O 1
ATOM 896 N N . VAL A 1 121 ? -10.147 -7.702 -1.913 1.00 93.75 121 VAL A N 1
ATOM 897 C CA . VAL A 1 121 ? -9.701 -7.175 -0.612 1.00 93.75 121 VAL A CA 1
ATOM 898 C C . VAL A 1 121 ? -8.894 -8.186 0.202 1.00 93.75 121 VAL A C 1
ATOM 900 O O . VAL A 1 121 ? -7.834 -7.798 0.679 1.00 93.75 121 VAL A O 1
ATOM 903 N N . PRO A 1 122 ? -9.288 -9.469 0.346 1.00 90.06 122 PRO A N 1
ATOM 904 C CA . PRO A 1 122 ? -8.513 -10.400 1.159 1.00 90.06 122 PRO A CA 1
ATOM 905 C C . PRO A 1 122 ? -7.083 -10.625 0.658 1.00 90.06 122 PRO A C 1
ATOM 907 O O . PRO A 1 122 ? -6.147 -10.626 1.456 1.00 90.06 122 PRO A O 1
ATOM 910 N N . LEU A 1 123 ? -6.903 -10.773 -0.656 1.00 88.88 123 LEU A N 1
ATOM 911 C CA . LEU A 1 123 ? -5.587 -11.011 -1.251 1.00 88.88 123 LEU A CA 1
ATOM 912 C C . LEU A 1 123 ? -4.746 -9.733 -1.324 1.00 88.88 123 LEU A C 1
ATOM 914 O O . LEU A 1 123 ? -3.547 -9.789 -1.064 1.00 88.88 123 LEU A O 1
ATOM 918 N N . LEU A 1 124 ? -5.367 -8.580 -1.596 1.00 93.56 124 LEU A N 1
ATOM 919 C CA . LEU A 1 124 ? -4.700 -7.278 -1.513 1.00 93.56 124 LEU A CA 1
ATOM 920 C C . LEU A 1 124 ? -4.221 -6.989 -0.082 1.00 93.56 124 LEU A C 1
ATOM 922 O O . LEU A 1 124 ? -3.069 -6.618 0.114 1.00 93.56 124 LEU A O 1
ATOM 926 N N . SER A 1 125 ? -5.068 -7.228 0.925 1.00 91.94 125 SER A N 1
ATOM 927 C CA . SER A 1 125 ? -4.713 -7.118 2.346 1.00 91.94 125 SER A CA 1
ATOM 928 C C . SER A 1 125 ? -3.522 -8.003 2.711 1.00 91.94 125 SER A C 1
ATOM 930 O O . SER A 1 125 ? -2.655 -7.577 3.469 1.00 91.94 125 SER A O 1
ATOM 932 N N . MET A 1 126 ? -3.451 -9.215 2.151 1.00 87.50 126 MET A N 1
ATOM 933 C CA . MET A 1 126 ? -2.316 -10.117 2.341 1.00 87.50 126 MET A CA 1
ATOM 934 C C . MET A 1 126 ? -1.042 -9.569 1.679 1.00 87.50 126 MET A C 1
ATOM 936 O O . MET A 1 126 ? 0.006 -9.542 2.315 1.00 87.50 126 MET A O 1
ATOM 940 N N . ALA A 1 127 ? -1.129 -9.073 0.440 1.00 88.44 127 ALA A N 1
ATOM 941 C CA . ALA A 1 127 ? 0.004 -8.478 -0.278 1.00 88.44 127 ALA A CA 1
ATOM 942 C C . ALA A 1 127 ? 0.601 -7.258 0.449 1.00 88.44 127 ALA A C 1
ATOM 944 O O . ALA A 1 127 ? 1.814 -7.077 0.457 1.00 88.44 127 ALA A O 1
ATOM 945 N N . VAL A 1 128 ? -0.230 -6.464 1.133 1.00 90.31 128 VAL A N 1
ATOM 946 C CA . VAL A 1 128 ? 0.221 -5.310 1.933 1.00 90.31 128 VAL A CA 1
ATOM 947 C C . VAL A 1 128 ? 1.091 -5.710 3.132 1.00 90.31 128 VAL A C 1
ATOM 949 O O . VAL A 1 128 ? 1.986 -4.956 3.513 1.00 90.31 128 VAL A O 1
ATOM 952 N N . VAL A 1 129 ? 0.853 -6.875 3.739 1.00 83.00 129 VAL A N 1
ATOM 953 C CA . VAL A 1 129 ? 1.557 -7.301 4.966 1.00 83.00 129 VAL A CA 1
ATOM 954 C C . VAL A 1 129 ? 2.620 -8.375 4.726 1.00 83.00 129 VAL A C 1
ATOM 956 O O . VAL A 1 129 ? 3.384 -8.684 5.636 1.00 83.00 129 VAL A O 1
ATOM 959 N N . MET A 1 130 ? 2.679 -8.955 3.526 1.00 77.19 130 MET A N 1
ATOM 960 C CA . MET A 1 130 ? 3.693 -9.945 3.172 1.00 77.19 130 MET A CA 1
ATOM 961 C C . MET A 1 130 ? 5.046 -9.280 2.885 1.00 77.19 130 MET A C 1
ATOM 963 O O . MET A 1 130 ? 5.145 -8.304 2.139 1.00 77.19 130 MET A O 1
ATOM 967 N N . GLU A 1 131 ? 6.106 -9.846 3.460 1.00 66.62 131 GLU A N 1
ATOM 968 C CA . GLU A 1 131 ? 7.483 -9.451 3.163 1.00 66.62 131 GLU A CA 1
ATOM 969 C C . GLU A 1 131 ? 7.875 -9.841 1.726 1.00 66.62 131 GLU A C 1
ATOM 971 O O . GLU A 1 131 ? 7.405 -10.843 1.188 1.00 66.62 131 GLU A O 1
ATOM 976 N N . GLY A 1 132 ? 8.751 -9.049 1.097 1.00 63.53 132 GLY A N 1
ATOM 977 C CA . GLY A 1 132 ? 9.273 -9.307 -0.254 1.00 63.53 132 GLY A CA 1
ATOM 978 C C . GLY A 1 132 ? 8.463 -8.702 -1.405 1.00 63.53 132 GLY A C 1
ATOM 979 O O . GLY A 1 132 ? 8.942 -8.702 -2.540 1.00 63.53 132 GLY A O 1
ATOM 980 N N . TYR A 1 133 ? 7.284 -8.150 -1.118 1.00 63.28 133 TYR A N 1
ATOM 981 C CA . TYR A 1 133 ? 6.535 -7.334 -2.065 1.00 63.28 133 TYR A CA 1
ATOM 982 C C . TYR A 1 133 ? 7.057 -5.897 -2.060 1.00 63.28 133 TYR A C 1
ATOM 984 O O . TYR A 1 133 ? 7.051 -5.213 -1.032 1.00 63.28 133 TYR A O 1
ATOM 992 N N . ASP A 1 134 ? 7.517 -5.442 -3.223 1.00 74.06 134 ASP A N 1
ATOM 993 C CA . ASP A 1 134 ? 8.093 -4.105 -3.389 1.00 74.06 134 ASP A CA 1
ATOM 994 C C . ASP A 1 134 ? 7.022 -3.098 -3.829 1.00 74.06 134 ASP A C 1
ATOM 996 O O . ASP A 1 134 ? 7.191 -1.894 -3.647 1.00 74.06 134 ASP A O 1
ATOM 1000 N N . GLN A 1 135 ? 5.893 -3.572 -4.370 1.00 85.81 135 GLN A N 1
ATOM 1001 C CA . GLN A 1 135 ? 4.783 -2.729 -4.820 1.00 85.81 135 GLN A CA 1
ATOM 1002 C C . GLN A 1 135 ? 3.661 -2.635 -3.778 1.00 85.81 135 GLN A C 1
ATOM 1004 O O . GLN A 1 135 ? 2.504 -2.366 -4.112 1.00 85.81 135 GLN A O 1
ATOM 1009 N N . ARG A 1 136 ? 3.976 -2.795 -2.484 1.00 89.56 136 ARG A N 1
ATOM 1010 C CA . ARG A 1 136 ? 3.012 -2.576 -1.387 1.00 89.56 136 ARG A CA 1
ATOM 1011 C C . ARG A 1 136 ? 2.256 -1.237 -1.477 1.00 89.56 136 ARG A C 1
ATOM 1013 O O . ARG A 1 136 ? 1.048 -1.269 -1.244 1.00 89.56 136 ARG A O 1
ATOM 1020 N N . PRO A 1 137 ? 2.868 -0.100 -1.880 1.00 91.56 137 PRO A N 1
ATOM 1021 C CA . PRO A 1 137 ? 2.129 1.149 -2.088 1.00 91.56 137 PRO A CA 1
ATOM 1022 C C . PRO A 1 137 ? 0.966 1.025 -3.087 1.00 91.56 137 PRO A C 1
ATOM 1024 O O . PRO A 1 137 ? -0.115 1.562 -2.847 1.00 91.56 137 PRO A O 1
ATOM 1027 N N . LEU A 1 138 ? 1.131 0.264 -4.179 1.00 93.12 138 LEU A N 1
ATOM 1028 C CA . LEU A 1 138 ? 0.057 0.041 -5.158 1.00 93.12 138 LEU A CA 1
ATOM 1029 C C . LEU A 1 138 ? -1.088 -0.772 -4.545 1.00 93.12 138 LEU A C 1
ATOM 1031 O O . LEU A 1 138 ? -2.255 -0.447 -4.753 1.00 93.12 138 LEU A O 1
ATOM 1035 N N . HIS A 1 139 ? -0.771 -1.792 -3.747 1.00 95.88 139 HIS A N 1
ATOM 1036 C CA . HIS A 1 139 ? -1.774 -2.596 -3.047 1.00 95.88 139 HIS A CA 1
ATOM 1037 C C . HIS A 1 139 ? -2.566 -1.763 -2.029 1.00 95.88 139 HIS A C 1
ATOM 1039 O O . HIS A 1 139 ? -3.795 -1.835 -1.994 1.00 95.88 139 HIS A O 1
ATOM 1045 N N . VAL A 1 140 ? -1.882 -0.916 -1.254 1.00 97.75 140 VAL A N 1
ATOM 1046 C CA . VAL A 1 140 ? -2.507 0.033 -0.316 1.00 97.75 140 VAL A CA 1
ATOM 1047 C C . VAL A 1 140 ? -3.422 1.012 -1.048 1.00 97.75 140 VAL A C 1
ATOM 1049 O O . VAL A 1 140 ? -4.569 1.218 -0.640 1.00 97.75 140 VAL A O 1
ATOM 1052 N N . LYS A 1 141 ? -2.955 1.570 -2.169 1.00 97.88 141 LYS A N 1
ATOM 1053 C CA . LYS A 1 141 ? -3.748 2.480 -2.997 1.00 97.88 141 LYS A CA 1
ATOM 1054 C C . LYS A 1 141 ? -5.017 1.805 -3.526 1.00 97.88 141 LYS A C 1
ATOM 1056 O O . LYS A 1 141 ? -6.098 2.384 -3.403 1.00 97.88 141 LYS A O 1
ATOM 1061 N N . ALA A 1 142 ? -4.903 0.570 -4.025 1.00 97.94 142 ALA A N 1
ATOM 1062 C CA . ALA A 1 142 ? -6.041 -0.213 -4.501 1.00 97.94 142 ALA A CA 1
ATOM 1063 C C . ALA A 1 142 ? -7.067 -0.453 -3.382 1.00 97.94 142 ALA A C 1
ATOM 1065 O O . ALA A 1 142 ? -8.257 -0.226 -3.585 1.00 97.94 142 ALA A O 1
ATOM 1066 N N . LEU A 1 143 ? -6.626 -0.829 -2.174 1.00 98.12 143 LEU A N 1
ATOM 1067 C CA . LEU A 1 143 ? -7.517 -0.985 -1.014 1.00 98.12 143 LEU A CA 1
ATOM 1068 C C . LEU A 1 143 ? -8.268 0.315 -0.681 1.00 98.12 143 LEU A C 1
ATOM 1070 O O . LEU A 1 143 ? -9.475 0.283 -0.427 1.00 98.12 143 LEU A O 1
ATOM 1074 N N . GLY A 1 144 ? -7.581 1.459 -0.736 1.00 97.94 144 GLY A N 1
ATOM 1075 C CA . GLY A 1 144 ? -8.193 2.774 -0.542 1.00 97.94 144 GLY A CA 1
ATOM 1076 C C . GLY A 1 144 ? -9.219 3.144 -1.621 1.00 97.94 144 GLY A C 1
ATOM 1077 O O . GLY A 1 144 ? -10.205 3.816 -1.325 1.00 97.94 144 GLY A O 1
ATOM 1078 N N . GLU A 1 145 ? -9.024 2.713 -2.868 1.00 98.25 145 GLU A N 1
ATOM 1079 C CA . GLU A 1 145 ? -9.985 2.926 -3.962 1.00 98.25 145 GLU A CA 1
ATOM 1080 C C . GLU A 1 145 ? -11.189 1.982 -3.888 1.00 98.25 145 GLU A C 1
ATOM 1082 O O . GLU A 1 145 ? -12.309 2.406 -4.167 1.00 98.25 145 GLU A O 1
ATOM 1087 N N . ILE A 1 146 ? -10.986 0.743 -3.433 1.00 97.88 146 ILE A N 1
ATOM 1088 C CA . ILE A 1 146 ? -12.058 -0.242 -3.227 1.00 97.88 146 ILE A CA 1
ATOM 1089 C C . ILE A 1 146 ? -12.963 0.146 -2.048 1.00 97.88 146 ILE A C 1
ATOM 1091 O O . ILE A 1 146 ? -14.153 -0.171 -2.055 1.00 97.88 146 ILE A O 1
ATOM 1095 N N . ARG A 1 147 ? -12.418 0.851 -1.046 1.00 97.06 147 ARG A N 1
ATOM 1096 C CA . ARG A 1 147 ? -13.152 1.388 0.116 1.00 97.06 147 ARG A CA 1
ATOM 1097 C C . ARG A 1 147 ? -13.860 0.326 0.966 1.00 97.06 147 ARG A C 1
ATOM 1099 O O . ARG A 1 147 ? -14.888 0.598 1.582 1.00 97.06 147 ARG A O 1
ATOM 1106 N N . ASP A 1 148 ? -13.320 -0.890 1.018 1.00 95.81 148 ASP A N 1
ATOM 1107 C CA . ASP A 1 148 ? -13.868 -1.940 1.878 1.00 95.81 148 ASP A CA 1
ATOM 1108 C C . ASP A 1 148 ? -13.259 -1.851 3.290 1.00 95.81 148 ASP A C 1
ATOM 1110 O O . ASP A 1 148 ? -12.039 -1.971 3.445 1.00 95.81 148 ASP A O 1
ATOM 1114 N N . PRO A 1 149 ? -14.078 -1.681 4.343 1.00 94.94 149 PRO A N 1
ATOM 1115 C CA . PRO A 1 149 ? -13.582 -1.489 5.702 1.00 94.94 149 PRO A CA 1
ATOM 1116 C C . PRO A 1 149 ? -12.885 -2.724 6.292 1.00 94.94 149 PRO A C 1
ATOM 1118 O O . PRO A 1 149 ? -12.163 -2.597 7.280 1.00 94.94 149 PRO A O 1
ATOM 1121 N N . ARG A 1 150 ? -13.002 -3.904 5.666 1.00 93.88 150 ARG A N 1
ATOM 1122 C CA . ARG A 1 150 ? -12.224 -5.097 6.043 1.00 93.88 150 ARG A CA 1
ATOM 1123 C C . ARG A 1 150 ? -10.709 -4.916 5.863 1.00 93.88 150 ARG A C 1
ATOM 1125 O O . ARG A 1 150 ? -9.946 -5.679 6.445 1.00 93.88 150 ARG A O 1
ATOM 1132 N N . ALA A 1 151 ? -10.276 -3.918 5.090 1.00 95.31 151 ALA A N 1
ATOM 1133 C CA . ALA A 1 151 ? -8.866 -3.591 4.873 1.00 95.31 151 ALA A CA 1
ATOM 1134 C C . ALA A 1 151 ? -8.223 -2.781 6.015 1.00 95.31 151 ALA A C 1
ATOM 1136 O O . ALA A 1 151 ? -6.998 -2.722 6.113 1.00 95.31 151 ALA A O 1
ATOM 1137 N N . VAL A 1 152 ? -9.028 -2.146 6.876 1.00 95.69 152 VAL A N 1
ATOM 1138 C CA . VAL A 1 152 ? -8.557 -1.210 7.912 1.00 95.69 152 VAL A CA 1
ATOM 1139 C C . VAL A 1 152 ? -7.451 -1.778 8.812 1.00 95.69 152 VAL A C 1
ATOM 1141 O O . VAL A 1 152 ? -6.430 -1.104 8.949 1.00 95.69 152 VAL A O 1
ATOM 1144 N N . PRO A 1 153 ? -7.559 -2.987 9.402 1.00 94.19 153 PRO A N 1
ATOM 1145 C CA . PRO A 1 153 ? -6.495 -3.487 10.273 1.00 94.19 153 PRO A CA 1
ATOM 1146 C C . PRO A 1 153 ? -5.174 -3.733 9.531 1.00 94.19 153 PRO A C 1
ATOM 1148 O O . PRO A 1 153 ? -4.109 -3.532 10.110 1.00 94.19 153 PRO A O 1
ATOM 1151 N N . HIS A 1 154 ? -5.214 -4.103 8.248 1.00 93.94 154 HIS A N 1
ATOM 1152 C CA . HIS A 1 154 ? -4.014 -4.290 7.422 1.00 93.94 154 HIS A CA 1
ATOM 1153 C C . HIS A 1 154 ? -3.350 -2.961 7.067 1.00 93.94 154 HIS A C 1
ATOM 1155 O O . HIS A 1 154 ? -2.127 -2.869 7.075 1.00 93.94 154 HIS A O 1
ATOM 1161 N N . LEU A 1 155 ? -4.142 -1.915 6.824 1.00 96.25 155 LEU A N 1
ATOM 1162 C CA . LEU A 1 155 ? -3.629 -0.559 6.614 1.00 96.25 155 LEU A CA 1
ATOM 1163 C C . LEU A 1 155 ? -3.022 0.028 7.895 1.00 96.25 155 LEU A C 1
ATOM 1165 O O . LEU A 1 155 ? -1.968 0.656 7.836 1.00 96.25 155 LEU A O 1
ATOM 1169 N N . ILE A 1 156 ? -3.630 -0.235 9.058 1.00 95.75 156 ILE A N 1
ATOM 1170 C CA . ILE A 1 156 ? -3.047 0.113 10.363 1.00 95.75 156 ILE A CA 1
ATOM 1171 C C . ILE A 1 156 ? -1.711 -0.615 10.555 1.00 95.75 156 ILE A C 1
ATOM 1173 O O . ILE A 1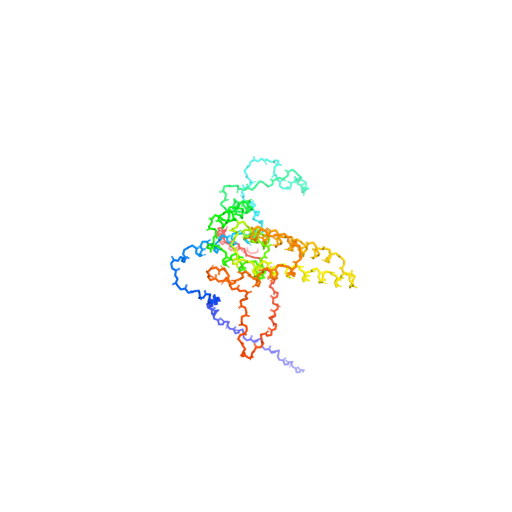 156 ? -0.727 0.013 10.939 1.00 95.75 156 ILE A O 1
ATOM 1177 N N . LYS A 1 157 ? -1.634 -1.910 10.231 1.00 93.62 157 LYS A N 1
ATOM 1178 C CA . LYS A 1 157 ? -0.380 -2.674 10.301 1.00 93.62 157 LYS A CA 1
ATOM 1179 C C . LYS A 1 157 ? 0.696 -2.113 9.361 1.00 93.62 157 LYS A C 1
ATOM 1181 O O . LYS A 1 157 ? 1.828 -1.908 9.787 1.00 93.62 157 LYS A O 1
ATOM 1186 N N . TYR A 1 158 ? 0.348 -1.795 8.117 1.00 94.44 158 TYR A N 1
ATOM 1187 C CA . TYR A 1 158 ? 1.275 -1.172 7.164 1.00 94.44 158 TYR A CA 1
ATOM 1188 C C . TYR A 1 158 ? 1.820 0.171 7.673 1.00 94.44 158 TYR A C 1
ATOM 1190 O O . TYR A 1 158 ? 3.010 0.462 7.575 1.00 94.44 158 TYR A O 1
ATOM 1198 N N . MET A 1 159 ? 0.957 0.971 8.295 1.00 95.00 159 MET A N 1
ATOM 1199 C CA . MET A 1 159 ? 1.328 2.231 8.928 1.00 95.00 159 MET A CA 1
ATOM 1200 C C . MET A 1 159 ? 2.261 2.041 10.137 1.00 95.00 159 MET A C 1
ATOM 1202 O O . MET A 1 159 ? 3.186 2.829 10.342 1.00 95.00 159 MET A O 1
ATOM 1206 N N . GLU A 1 160 ? 2.046 0.993 10.936 1.00 94.12 160 GLU A N 1
ATOM 1207 C CA . GLU A 1 160 ? 2.945 0.604 12.031 1.00 94.12 160 GLU A CA 1
ATOM 1208 C C . GLU A 1 160 ? 4.330 0.208 11.521 1.00 94.12 160 GLU A C 1
ATOM 1210 O O . GLU A 1 160 ? 5.330 0.612 12.116 1.00 94.12 160 GLU A O 1
ATOM 1215 N N . ASP A 1 161 ? 4.396 -0.520 10.405 1.00 91.88 161 ASP A N 1
ATOM 1216 C CA . ASP A 1 161 ? 5.661 -0.885 9.768 1.00 91.88 161 ASP A CA 1
ATOM 1217 C C . ASP A 1 161 ? 6.411 0.368 9.282 1.00 91.88 161 ASP A C 1
ATOM 1219 O O . ASP A 1 161 ? 7.615 0.492 9.510 1.00 91.88 161 ASP A O 1
ATOM 1223 N N . GLY A 1 162 ? 5.698 1.349 8.715 1.00 93.69 162 GLY A N 1
ATOM 1224 C CA . GLY A 1 162 ? 6.267 2.657 8.368 1.00 93.69 162 GLY A CA 1
ATOM 1225 C C . GLY A 1 162 ? 6.830 3.400 9.586 1.00 93.69 162 GLY A C 1
ATOM 1226 O O . GLY A 1 162 ? 7.961 3.888 9.563 1.00 93.69 162 GLY A O 1
ATOM 1227 N N . LYS A 1 163 ? 6.099 3.414 10.70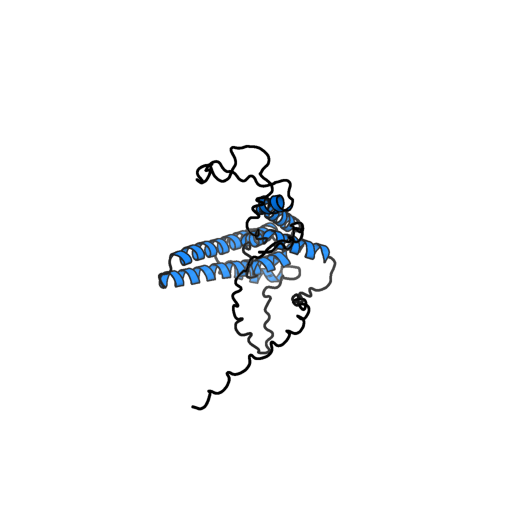9 1.00 95.06 163 LYS A N 1
ATOM 1228 C CA . LYS A 1 163 ? 6.586 3.996 11.972 1.00 95.06 163 LYS A CA 1
ATOM 1229 C C . LYS A 1 163 ? 7.827 3.271 12.508 1.00 95.06 163 LYS A C 1
ATOM 1231 O O . LYS A 1 163 ? 8.736 3.916 13.035 1.00 95.06 163 LYS A O 1
ATOM 1236 N N . MET A 1 164 ? 7.883 1.947 12.377 1.00 93.50 164 MET A N 1
ATOM 1237 C CA . MET A 1 164 ? 9.051 1.152 12.761 1.00 93.50 164 MET A CA 1
ATOM 1238 C C . MET A 1 164 ? 10.278 1.523 11.916 1.00 93.50 164 MET A C 1
ATOM 1240 O O . MET A 1 164 ? 11.363 1.697 12.473 1.00 93.50 164 MET A O 1
ATOM 1244 N N . MET A 1 165 ? 10.104 1.729 10.605 1.00 93.00 165 MET A N 1
ATOM 1245 C CA . MET A 1 165 ? 11.174 2.210 9.722 1.00 93.00 165 MET A CA 1
ATOM 1246 C C . MET A 1 165 ? 11.721 3.568 10.171 1.00 93.00 165 MET A C 1
ATOM 1248 O O . MET A 1 165 ? 12.936 3.737 10.244 1.00 93.00 165 MET A O 1
ATOM 1252 N N . LEU A 1 166 ? 10.858 4.510 10.564 1.00 94.62 166 LEU A N 1
ATOM 1253 C CA . LEU A 1 166 ? 11.310 5.800 11.096 1.00 94.62 166 LEU A CA 1
ATOM 1254 C C . LEU A 1 166 ? 12.119 5.662 12.390 1.00 94.62 166 LEU A C 1
ATOM 1256 O O . LEU A 1 166 ? 13.133 6.338 12.560 1.00 94.62 166 LEU A O 1
ATOM 1260 N N . SER A 1 167 ? 11.694 4.778 13.296 1.00 95.19 167 SER A N 1
ATOM 1261 C CA . SER A 1 167 ? 12.440 4.503 14.528 1.00 95.19 167 SER A CA 1
ATOM 1262 C C . SER A 1 167 ? 13.821 3.925 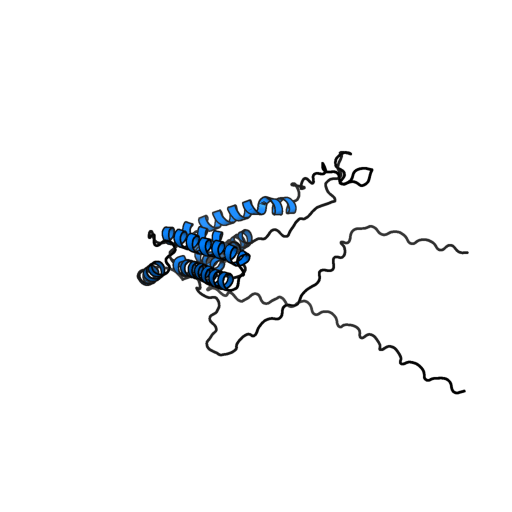14.223 1.00 95.19 167 SER A C 1
ATOM 1264 O O . SER A 1 167 ? 14.812 4.346 14.815 1.00 95.19 167 SER A O 1
ATOM 1266 N N . MET A 1 168 ? 13.896 2.987 13.278 1.00 93.12 168 MET A N 1
ATOM 1267 C CA . MET A 1 168 ? 15.159 2.397 12.840 1.00 93.12 168 MET A CA 1
ATOM 1268 C C . MET A 1 168 ? 16.059 3.439 12.162 1.00 93.12 168 MET A C 1
ATOM 1270 O O . MET A 1 168 ? 17.256 3.479 12.440 1.00 93.12 168 MET A O 1
ATOM 1274 N N . ALA A 1 169 ? 15.489 4.342 11.358 1.00 93.38 169 ALA A N 1
ATOM 1275 C CA . ALA A 1 169 ? 16.220 5.453 10.754 1.00 93.38 169 ALA A CA 1
ATOM 1276 C C . ALA A 1 169 ? 16.813 6.382 11.822 1.00 93.38 169 ALA A C 1
ATOM 1278 O O . ALA A 1 169 ? 17.984 6.745 11.738 1.00 93.38 169 ALA A O 1
ATOM 1279 N N . ALA A 1 170 ? 16.045 6.723 12.861 1.00 94.44 170 ALA A N 1
ATOM 1280 C CA . ALA A 1 170 ? 16.535 7.537 13.971 1.00 94.44 170 ALA A CA 1
ATOM 1281 C C . ALA A 1 170 ? 17.716 6.867 14.695 1.00 94.44 170 ALA A C 1
ATOM 1283 O O . ALA A 1 170 ? 18.732 7.516 14.943 1.00 94.44 170 ALA A O 1
ATOM 1284 N N . SER A 1 171 ? 17.627 5.559 14.961 1.00 95.62 171 SER A N 1
ATOM 1285 C CA . SER A 1 171 ? 18.741 4.797 15.535 1.00 95.62 171 SER A CA 1
ATOM 1286 C C . SER A 1 171 ? 19.971 4.784 14.621 1.00 95.62 171 SER A C 1
ATOM 1288 O O . SER A 1 171 ? 21.084 4.972 15.103 1.00 95.62 171 SER A O 1
ATOM 1290 N N . MET A 1 172 ? 19.795 4.622 13.305 1.00 93.88 172 MET A N 1
ATOM 1291 C CA . MET A 1 172 ? 20.896 4.669 12.333 1.00 93.88 172 MET A CA 1
ATOM 1292 C C . MET A 1 172 ? 21.598 6.034 12.316 1.00 93.88 172 MET A C 1
ATOM 1294 O O . MET A 1 172 ? 22.828 6.078 12.300 1.00 93.88 172 MET A O 1
ATOM 1298 N N . VAL A 1 173 ? 20.845 7.138 12.408 1.00 94.81 173 VAL A N 1
ATOM 1299 C CA . VAL A 1 173 ? 21.419 8.489 12.542 1.00 94.81 173 VAL A CA 1
ATOM 1300 C C . VAL A 1 173 ? 22.280 8.592 13.799 1.00 94.81 173 VAL A C 1
ATOM 1302 O O . VAL A 1 173 ? 23.401 9.091 13.720 1.00 94.81 173 VAL A O 1
ATOM 1305 N N . SER A 1 174 ? 21.806 8.087 14.943 1.00 94.94 174 SER A N 1
ATOM 1306 C CA . SER A 1 174 ? 22.590 8.080 16.189 1.00 94.94 174 SER A CA 1
ATOM 1307 C C . SER A 1 174 ? 23.879 7.258 16.088 1.00 94.94 174 SER A C 1
ATOM 1309 O O . SER A 1 174 ? 24.846 7.557 16.783 1.00 94.94 174 SER A O 1
ATOM 1311 N N . LEU A 1 175 ? 23.910 6.255 15.208 1.00 94.31 175 LEU A N 1
ATOM 1312 C CA . LEU A 1 175 ? 25.086 5.432 14.915 1.00 94.31 175 LEU A CA 1
ATOM 1313 C C . LEU A 1 175 ? 25.987 6.024 13.811 1.00 94.31 175 LEU A C 1
ATOM 1315 O O . LEU A 1 175 ? 26.974 5.400 13.431 1.00 94.31 175 LEU A O 1
ATOM 1319 N N . GLY A 1 176 ? 25.666 7.210 13.283 1.00 93.31 176 GLY A N 1
ATOM 1320 C CA . GLY A 1 176 ? 26.430 7.884 12.226 1.00 93.31 176 GLY A CA 1
ATOM 1321 C C . GLY A 1 176 ? 26.125 7.401 10.803 1.00 93.31 176 GLY A C 1
ATOM 1322 O O . GLY A 1 176 ? 26.695 7.926 9.845 1.00 93.31 176 GLY A O 1
ATOM 1323 N N . ASN A 1 177 ? 25.201 6.453 10.631 1.00 92.62 177 ASN A N 1
ATOM 1324 C CA . ASN A 1 177 ? 24.770 5.976 9.323 1.00 92.62 177 ASN A CA 1
ATOM 1325 C C . ASN A 1 177 ? 23.622 6.851 8.784 1.00 92.62 177 ASN A C 1
ATOM 1327 O O . ASN A 1 177 ? 22.443 6.563 8.981 1.00 92.62 177 ASN A O 1
ATOM 1331 N N . THR A 1 178 ? 23.967 7.959 8.129 1.00 91.88 178 THR A N 1
ATOM 1332 C CA . THR A 1 178 ? 22.993 8.992 7.732 1.00 91.88 178 THR A CA 1
ATOM 1333 C C . THR A 1 178 ? 22.391 8.798 6.338 1.00 91.88 178 THR A C 1
ATOM 1335 O O . THR A 1 178 ? 21.269 9.251 6.099 1.00 91.88 178 THR A O 1
ATOM 1338 N N . VAL A 1 179 ? 23.089 8.122 5.420 1.00 92.00 179 VAL A N 1
ATOM 1339 C CA . VAL A 1 179 ? 22.630 7.931 4.031 1.00 92.00 179 VAL A CA 1
ATOM 1340 C C . VAL A 1 179 ? 21.484 6.922 3.984 1.00 92.00 179 VAL A C 1
ATOM 1342 O O . VAL A 1 179 ? 20.394 7.238 3.501 1.00 92.00 179 VAL A O 1
ATOM 1345 N N . GLU A 1 180 ? 21.684 5.740 4.560 1.00 86.88 180 GLU A N 1
ATOM 1346 C CA . GLU A 1 180 ? 20.679 4.685 4.653 1.00 86.88 180 GLU A CA 1
ATOM 1347 C C . GLU A 1 180 ? 19.499 5.127 5.525 1.00 86.88 180 GLU A C 1
ATOM 1349 O O . GLU A 1 180 ? 18.342 4.883 5.171 1.00 86.88 180 GLU A O 1
ATOM 1354 N N . ALA A 1 181 ? 19.770 5.866 6.607 1.00 90.31 181 ALA A N 1
ATOM 1355 C CA . ALA A 1 181 ? 18.723 6.436 7.445 1.00 90.31 181 ALA A CA 1
ATOM 1356 C C . ALA A 1 181 ? 17.810 7.393 6.671 1.00 90.31 181 ALA A C 1
ATOM 1358 O O . ALA A 1 181 ? 16.594 7.354 6.845 1.00 90.31 181 ALA A O 1
ATOM 1359 N N . LYS A 1 182 ? 18.366 8.238 5.792 1.00 93.19 182 LYS A N 1
ATOM 1360 C CA . LYS A 1 182 ? 17.566 9.168 4.985 1.00 93.19 182 LYS A CA 1
ATOM 1361 C C . LYS A 1 182 ? 16.620 8.427 4.042 1.00 93.19 182 LYS A C 1
ATOM 1363 O O . LYS A 1 182 ? 15.463 8.823 3.921 1.00 93.19 182 LYS A O 1
ATOM 1368 N N . LYS A 1 183 ? 17.095 7.354 3.401 1.00 91.00 183 LYS A N 1
ATOM 1369 C CA . LYS A 1 183 ? 16.256 6.503 2.546 1.00 91.00 183 LYS A CA 1
ATOM 1370 C C . LYS A 1 183 ? 15.107 5.898 3.353 1.00 91.00 183 LYS A C 1
ATOM 1372 O O . LYS A 1 183 ? 13.948 6.084 3.005 1.00 91.00 183 LYS A O 1
ATOM 1377 N N . LEU A 1 184 ? 15.436 5.258 4.470 1.00 90.69 184 LEU A N 1
ATOM 1378 C CA . LEU A 1 184 ? 14.466 4.585 5.328 1.00 90.69 184 LEU A CA 1
ATOM 1379 C C . LEU A 1 184 ? 13.437 5.553 5.934 1.00 90.69 184 LEU A C 1
ATOM 1381 O O . LEU A 1 184 ? 12.268 5.211 6.090 1.00 90.69 184 LEU A O 1
ATOM 1385 N N . MET A 1 185 ? 13.860 6.781 6.242 1.00 94.06 185 MET A N 1
ATOM 1386 C CA . MET A 1 185 ? 12.969 7.851 6.679 1.00 94.06 185 MET A CA 1
ATOM 1387 C C . MET A 1 185 ? 11.979 8.252 5.579 1.00 94.06 185 MET A C 1
ATOM 1389 O O . MET A 1 185 ? 10.800 8.447 5.861 1.00 94.06 185 MET A O 1
ATOM 1393 N N . GLY A 1 186 ? 12.442 8.358 4.330 1.00 93.19 186 GLY A N 1
ATOM 1394 C CA . GLY A 1 186 ? 11.581 8.597 3.171 1.00 93.19 186 GLY A CA 1
ATOM 1395 C C . GLY A 1 186 ? 10.554 7.482 2.983 1.00 93.19 186 GLY A C 1
ATOM 1396 O O . GLY A 1 186 ? 9.357 7.762 2.946 1.00 93.19 186 GLY A O 1
ATOM 1397 N N . ASP A 1 187 ? 11.017 6.231 2.959 1.00 90.62 187 ASP A N 1
ATOM 1398 C CA . ASP A 1 187 ? 10.166 5.050 2.787 1.00 90.62 187 ASP A CA 1
ATOM 1399 C C . ASP A 1 187 ? 9.121 4.952 3.916 1.00 90.62 187 ASP A C 1
ATOM 1401 O O . ASP A 1 187 ? 7.926 4.828 3.655 1.00 90.62 187 ASP A O 1
ATOM 1405 N N . GLY A 1 188 ? 9.539 5.109 5.177 1.00 93.88 188 GLY A N 1
ATOM 1406 C CA . GLY A 1 188 ? 8.636 5.071 6.330 1.00 93.88 188 GLY A CA 1
ATOM 1407 C C . GLY A 1 188 ? 7.592 6.193 6.327 1.00 93.88 188 GLY A C 1
ATOM 1408 O O . GLY A 1 188 ? 6.421 5.947 6.626 1.00 93.88 188 GLY A O 1
ATOM 1409 N N . ASN A 1 189 ? 7.980 7.415 5.944 1.00 95.62 189 ASN A N 1
ATOM 1410 C CA . ASN A 1 189 ? 7.046 8.536 5.800 1.00 95.62 189 ASN A CA 1
ATOM 1411 C C . ASN A 1 189 ? 6.017 8.276 4.695 1.00 95.62 189 ASN A C 1
ATOM 1413 O O . ASN A 1 189 ? 4.828 8.521 4.908 1.00 95.62 189 ASN A O 1
ATOM 1417 N N . GLN A 1 190 ? 6.461 7.752 3.549 1.00 94.88 190 GLN A N 1
ATOM 1418 C CA . GLN A 1 190 ? 5.576 7.408 2.440 1.00 94.88 190 GLN A CA 1
ATOM 1419 C C . GLN A 1 190 ? 4.565 6.336 2.857 1.00 94.88 190 GLN A C 1
ATOM 1421 O O . GLN A 1 190 ? 3.369 6.518 2.658 1.00 94.88 190 GLN A O 1
ATOM 1426 N N . MET A 1 191 ? 5.019 5.274 3.533 1.00 94.56 191 MET A N 1
ATOM 1427 C CA . MET A 1 191 ? 4.137 4.207 4.020 1.00 94.56 191 MET A CA 1
ATOM 1428 C C . MET A 1 191 ? 3.033 4.738 4.945 1.00 94.56 191 MET A C 1
ATOM 1430 O O . MET A 1 191 ? 1.869 4.350 4.827 1.00 94.56 191 MET A O 1
ATOM 1434 N N . MET A 1 192 ? 3.381 5.638 5.870 1.00 96.81 192 MET A N 1
ATOM 1435 C CA . MET A 1 192 ? 2.393 6.234 6.772 1.00 96.81 192 MET A CA 1
ATOM 1436 C C . MET A 1 192 ? 1.407 7.149 6.040 1.00 96.81 192 MET A C 1
ATOM 1438 O O . MET A 1 192 ? 0.228 7.158 6.397 1.00 96.81 192 MET A O 1
ATOM 1442 N N . ALA A 1 193 ? 1.866 7.907 5.040 1.00 96.75 193 ALA A N 1
ATOM 1443 C CA . ALA A 1 193 ? 1.010 8.767 4.226 1.00 96.75 193 ALA A CA 1
ATOM 1444 C C . ALA A 1 193 ? 0.032 7.945 3.372 1.00 96.75 193 ALA A C 1
ATOM 1446 O O . ALA A 1 193 ? -1.173 8.184 3.426 1.00 96.75 193 ALA A O 1
ATOM 1447 N N . ASP A 1 194 ? 0.523 6.915 2.680 1.00 96.81 194 ASP A N 1
ATOM 1448 C CA . ASP A 1 194 ? -0.298 6.033 1.843 1.00 96.81 194 ASP A CA 1
ATOM 1449 C C . ASP A 1 194 ? -1.387 5.328 2.663 1.00 96.81 194 ASP A C 1
ATOM 1451 O O . ASP A 1 194 ? -2.552 5.269 2.254 1.00 96.81 194 ASP A O 1
ATOM 1455 N N . ALA A 1 195 ? -1.032 4.820 3.851 1.00 97.62 195 ALA A N 1
ATOM 1456 C CA . ALA A 1 195 ? -2.005 4.232 4.767 1.00 97.62 195 ALA A CA 1
ATOM 1457 C C . ALA A 1 195 ? -3.047 5.250 5.226 1.00 97.62 195 ALA A C 1
ATOM 1459 O O . ALA A 1 195 ? -4.237 4.939 5.217 1.00 97.62 195 ALA A O 1
ATOM 1460 N N . ALA A 1 196 ? -2.618 6.448 5.631 1.00 98.19 196 ALA A N 1
ATOM 1461 C CA . ALA A 1 196 ? -3.521 7.496 6.090 1.00 98.19 196 ALA A CA 1
ATOM 1462 C C . ALA A 1 196 ? -4.524 7.894 4.999 1.00 98.19 196 ALA A C 1
ATOM 1464 O O . ALA A 1 196 ? -5.718 7.999 5.280 1.00 98.19 196 ALA A O 1
ATOM 1465 N N . ASP A 1 197 ? -4.068 8.033 3.755 1.00 98.25 197 ASP A N 1
ATOM 1466 C CA . ASP A 1 197 ? -4.918 8.350 2.608 1.00 98.25 197 ASP A CA 1
ATOM 1467 C C . ASP A 1 197 ? -5.920 7.228 2.308 1.00 98.25 197 ASP A C 1
ATOM 1469 O O . ASP A 1 197 ? -7.105 7.483 2.069 1.00 98.25 197 ASP A O 1
ATOM 1473 N N . ALA A 1 198 ? -5.476 5.969 2.336 1.00 98.38 198 ALA A N 1
ATOM 1474 C CA . ALA A 1 198 ? -6.353 4.819 2.133 1.00 98.38 198 ALA A CA 1
ATOM 1475 C C . ALA A 1 198 ? -7.403 4.703 3.251 1.00 98.38 198 ALA A C 1
ATOM 1477 O O . ALA A 1 198 ? -8.593 4.524 2.973 1.00 98.38 198 ALA A O 1
ATOM 1478 N N . LEU A 1 199 ? -6.986 4.872 4.507 1.00 98.31 199 LEU A N 1
ATOM 1479 C CA . LEU A 1 199 ? -7.871 4.896 5.670 1.00 98.31 199 LEU A CA 1
ATOM 1480 C C . LEU A 1 199 ? -8.874 6.049 5.579 1.00 98.31 199 LEU A C 1
ATOM 1482 O O . LEU A 1 199 ? -10.057 5.844 5.851 1.00 98.31 199 LEU A O 1
ATOM 1486 N N . ALA A 1 200 ? -8.457 7.228 5.122 1.00 98.31 200 ALA A N 1
ATOM 1487 C CA . ALA A 1 200 ? -9.359 8.355 4.929 1.00 98.31 200 ALA A CA 1
ATOM 1488 C C . ALA A 1 200 ? -10.431 8.070 3.871 1.00 98.31 200 ALA A C 1
ATOM 1490 O O . ALA A 1 200 ? -11.614 8.328 4.098 1.00 98.31 200 ALA A O 1
ATOM 1491 N N . LYS A 1 201 ? -10.053 7.454 2.744 1.00 98.25 201 LYS A N 1
ATOM 1492 C CA . LYS A 1 201 ? -11.007 7.034 1.702 1.00 98.25 201 LYS A CA 1
ATOM 1493 C C . LYS A 1 201 ? -12.007 5.980 2.192 1.00 98.25 201 LYS A C 1
ATOM 1495 O O . LYS A 1 201 ? -13.157 6.007 1.760 1.00 98.25 201 LYS A O 1
ATOM 1500 N N . ILE A 1 202 ? -11.579 5.059 3.058 1.00 96.31 202 ILE A N 1
ATOM 1501 C CA . ILE A 1 202 ? -12.425 3.980 3.597 1.00 96.31 202 ILE A CA 1
ATOM 1502 C C . ILE A 1 202 ? -13.387 4.498 4.672 1.00 96.31 202 ILE A C 1
ATOM 1504 O O . ILE A 1 202 ? -14.557 4.124 4.698 1.00 96.31 202 ILE A O 1
ATOM 1508 N N . THR A 1 203 ? -12.891 5.329 5.585 1.00 95.44 203 THR A N 1
ATOM 1509 C CA . THR A 1 203 ? -13.605 5.706 6.818 1.00 95.44 203 THR A CA 1
ATOM 1510 C C . THR A 1 203 ? -14.317 7.055 6.730 1.00 95.44 203 THR A C 1
ATOM 1512 O O . THR A 1 203 ? -15.175 7.353 7.562 1.00 95.44 203 THR A O 1
ATOM 1515 N N . GLY A 1 204 ? -13.929 7.898 5.767 1.00 96.12 204 GLY A N 1
ATOM 1516 C CA . GLY A 1 204 ? -14.324 9.304 5.688 1.00 96.12 204 GLY A CA 1
ATOM 1517 C C . GLY A 1 204 ? -13.678 10.204 6.751 1.00 96.12 204 GLY A C 1
ATOM 1518 O O . GLY A 1 204 ? -14.013 11.383 6.819 1.00 96.12 204 GLY A O 1
ATOM 1519 N N . GLN A 1 205 ? -12.782 9.675 7.589 1.00 95.50 205 GLN A N 1
ATOM 1520 C CA . GLN A 1 205 ? -12.074 10.432 8.625 1.00 95.50 205 GLN A CA 1
ATOM 1521 C C . GLN A 1 205 ? -10.719 10.925 8.116 1.00 95.50 205 GLN A C 1
ATOM 1523 O O . GLN A 1 205 ? -10.154 10.351 7.195 1.00 95.50 205 GLN A O 1
ATOM 1528 N N . ASN A 1 206 ? -10.153 11.963 8.732 1.00 95.56 206 ASN A N 1
ATOM 1529 C CA . ASN A 1 206 ? -8.793 12.403 8.427 1.00 95.56 206 ASN A CA 1
ATOM 1530 C C . ASN A 1 206 ? -7.990 12.577 9.716 1.00 95.56 206 ASN A C 1
ATOM 1532 O O . ASN A 1 206 ? -8.015 13.637 10.339 1.00 95.56 206 ASN A O 1
ATOM 1536 N N . TYR A 1 207 ? -7.276 11.524 10.108 1.00 96.38 207 TYR A N 1
ATOM 1537 C CA . TYR A 1 207 ? -6.351 11.567 11.242 1.00 96.38 207 TYR A CA 1
ATOM 1538 C C . TYR A 1 207 ? -4.887 11.696 10.809 1.00 96.38 207 TYR A C 1
ATOM 1540 O O . TYR A 1 207 ? -3.995 11.706 11.662 1.00 96.38 207 TYR A O 1
ATOM 1548 N N . GLY A 1 208 ? -4.623 11.804 9.501 1.00 95.12 208 GLY A N 1
ATOM 1549 C CA . GLY A 1 208 ? -3.273 11.838 8.948 1.00 95.12 208 GLY A CA 1
ATOM 1550 C C . GLY A 1 208 ? -2.416 10.652 9.422 1.00 95.12 208 GLY A C 1
ATOM 1551 O O . GLY A 1 208 ? -2.949 9.562 9.662 1.00 95.12 208 GLY A O 1
ATOM 1552 N N . PRO A 1 209 ? -1.097 10.844 9.615 1.00 93.00 209 PRO A N 1
ATOM 1553 C CA . PRO A 1 209 ? -0.177 9.782 10.007 1.00 93.00 209 PRO A CA 1
ATOM 1554 C C . PRO A 1 209 ? -0.276 9.369 11.499 1.00 93.00 209 PRO A C 1
ATOM 1556 O O . PRO A 1 209 ? 0.655 8.783 12.053 1.00 93.00 209 PRO A O 1
ATOM 1559 N N . ASN A 1 210 ? -1.397 9.635 12.181 1.00 94.06 210 ASN A N 1
ATOM 1560 C CA . ASN A 1 210 ? -1.565 9.343 13.606 1.00 94.06 210 ASN A CA 1
ATOM 1561 C C . ASN A 1 210 ? -2.232 7.980 13.848 1.00 94.06 210 ASN A C 1
ATOM 1563 O O . ASN A 1 210 ? -3.445 7.832 13.725 1.00 94.06 210 ASN A O 1
ATOM 1567 N N . LEU A 1 211 ? -1.448 6.990 14.286 1.00 92.38 211 LEU A N 1
ATOM 1568 C CA . LEU A 1 211 ? -1.930 5.626 14.560 1.00 92.38 211 LEU A CA 1
ATOM 1569 C C . LEU A 1 211 ? -3.011 5.529 15.650 1.00 92.38 211 LEU A C 1
ATOM 1571 O O . LEU A 1 211 ? -3.892 4.679 15.560 1.00 92.38 211 LEU A O 1
ATOM 1575 N N . GLY A 1 212 ? -2.933 6.356 16.698 1.00 95.56 212 GLY A N 1
ATOM 1576 C CA . GLY A 1 212 ? -3.839 6.277 17.854 1.00 95.56 212 GLY A CA 1
ATOM 1577 C C . GLY A 1 212 ? -5.316 6.427 17.465 1.00 95.56 212 GLY A C 1
ATOM 1578 O O . GLY A 1 212 ? -6.087 5.492 17.689 1.00 95.56 212 GLY A O 1
ATOM 1579 N N . PRO A 1 213 ? -5.697 7.546 16.821 1.00 97.62 213 PRO A N 1
ATOM 1580 C CA . PRO A 1 213 ? -7.053 7.747 16.315 1.00 97.62 213 PRO A CA 1
ATOM 1581 C C . PRO A 1 213 ? -7.533 6.646 15.358 1.00 97.62 213 PRO A C 1
ATOM 1583 O O . PRO A 1 213 ? -8.675 6.207 15.460 1.00 97.62 213 PRO A O 1
ATOM 1586 N N . TRP A 1 214 ? -6.664 6.135 14.475 1.00 96.12 214 TRP A N 1
ATOM 1587 C CA . TRP A 1 214 ? -7.027 5.042 13.564 1.00 96.12 214 TRP A CA 1
ATOM 1588 C C . TRP A 1 214 ? -7.345 3.732 14.293 1.00 96.12 214 TRP A C 1
ATOM 1590 O O . TRP A 1 214 ? -8.333 3.071 13.971 1.00 96.12 214 TRP A O 1
ATOM 1600 N N . ARG A 1 215 ? -6.549 3.366 15.305 1.00 95.56 215 ARG A N 1
ATOM 1601 C CA . ARG A 1 215 ? -6.817 2.188 16.145 1.00 95.56 215 ARG A CA 1
ATOM 1602 C C . ARG A 1 215 ? -8.117 2.340 16.925 1.00 95.56 215 ARG A C 1
ATOM 1604 O O . ARG A 1 215 ? -8.901 1.400 16.972 1.00 95.56 215 ARG A O 1
ATOM 1611 N N . GLN A 1 216 ? -8.361 3.516 17.498 1.00 95.31 216 GLN A N 1
ATOM 1612 C CA . GLN A 1 216 ? -9.607 3.785 18.210 1.00 95.31 216 GLN A CA 1
ATOM 1613 C C . GLN A 1 216 ? -10.816 3.653 17.277 1.00 95.31 216 GLN A C 1
ATOM 1615 O O . GLN A 1 216 ? -11.763 2.937 17.595 1.00 95.31 216 GLN A O 1
ATOM 1620 N N . TRP A 1 217 ? -10.743 4.262 16.090 1.00 96.00 217 TRP A N 1
ATOM 1621 C CA . TRP A 1 217 ? -11.792 4.135 15.083 1.00 96.00 217 TRP A CA 1
ATOM 1622 C C . TRP A 1 217 ? -12.070 2.666 14.742 1.00 96.00 217 TRP A C 1
ATOM 1624 O O . TRP A 1 217 ? -13.230 2.262 14.654 1.00 96.00 217 TRP A O 1
ATOM 1634 N N . TRP A 1 218 ? -11.023 1.850 14.577 1.00 95.00 218 TRP A N 1
ATOM 1635 C CA . TRP A 1 218 ? -11.178 0.423 14.297 1.00 95.00 218 TRP A CA 1
ATOM 1636 C C . TRP A 1 218 ? -11.920 -0.307 15.420 1.00 95.00 218 TRP A C 1
ATOM 1638 O O . TRP A 1 218 ? -12.884 -1.023 15.150 1.00 95.00 218 TRP A O 1
ATOM 1648 N N . GLU A 1 219 ? -11.526 -0.098 16.675 1.00 94.38 219 GLU A N 1
ATOM 1649 C CA . GLU A 1 219 ? -12.161 -0.738 17.832 1.00 94.38 219 GLU A CA 1
ATOM 1650 C C . GLU A 1 219 ? -13.657 -0.400 17.949 1.00 94.38 219 GLU A C 1
ATOM 1652 O O . GLU A 1 219 ? -14.467 -1.282 18.235 1.00 94.38 219 GLU A O 1
ATOM 1657 N N . GLU A 1 220 ? -14.039 0.842 17.648 1.00 94.81 220 GLU A N 1
ATOM 1658 C CA . GLU A 1 220 ? -15.426 1.325 17.708 1.00 94.81 220 GLU A CA 1
ATOM 1659 C C . GLU A 1 220 ? -16.312 0.830 16.548 1.00 94.81 220 GLU A C 1
ATOM 1661 O O . GLU A 1 220 ? -17.546 0.833 16.650 1.00 94.81 220 GLU A O 1
ATOM 1666 N N . ASN A 1 221 ? -15.711 0.427 15.422 1.00 94.44 221 ASN A N 1
ATOM 1667 C CA . ASN A 1 221 ? -16.442 0.127 14.186 1.00 94.44 221 ASN A CA 1
ATOM 1668 C C . ASN A 1 221 ? -16.331 -1.327 13.720 1.00 94.44 221 ASN A C 1
ATOM 1670 O O . ASN A 1 221 ? -17.193 -1.772 12.961 1.00 94.44 221 ASN A O 1
ATOM 1674 N N . LYS A 1 222 ? -15.347 -2.101 14.196 1.00 89.81 222 LYS A N 1
ATOM 1675 C CA . LYS A 1 222 ? -15.106 -3.481 13.738 1.00 89.81 222 LYS A CA 1
ATOM 1676 C C . LYS A 1 222 ? -16.295 -4.425 13.912 1.00 89.81 222 LYS A C 1
ATOM 1678 O O . LYS A 1 222 ? -16.487 -5.309 13.087 1.00 89.81 222 LYS A O 1
ATOM 1683 N N . SER A 1 223 ? -17.130 -4.214 14.930 1.00 91.25 223 SER A N 1
ATOM 1684 C CA . SER A 1 223 ? -18.344 -5.013 15.163 1.00 91.25 223 SER A CA 1
ATOM 1685 C C . SER A 1 223 ? -19.449 -4.774 14.126 1.00 91.25 223 SER A C 1
ATOM 1687 O O . SER A 1 223 ? -20.345 -5.602 13.987 1.00 91.25 223 SER A O 1
ATOM 1689 N N . LYS A 1 224 ? -19.394 -3.655 13.391 1.00 91.69 224 LYS A N 1
ATOM 1690 C CA . LYS A 1 224 ? -20.381 -3.267 12.369 1.00 91.69 224 LYS A CA 1
ATOM 1691 C C . LYS A 1 224 ? -20.010 -3.786 10.975 1.00 91.69 224 LYS A C 1
ATOM 1693 O O . LYS A 1 224 ? -20.824 -3.714 10.056 1.00 91.69 224 LYS A O 1
ATOM 1698 N N . ILE A 1 225 ? -18.780 -4.267 10.796 1.00 88.56 225 ILE A N 1
ATOM 1699 C CA . ILE A 1 225 ? -18.253 -4.709 9.506 1.00 88.56 225 ILE A CA 1
ATOM 1700 C C . ILE A 1 225 ? -18.709 -6.140 9.236 1.00 88.56 225 ILE A C 1
ATOM 1702 O O . ILE A 1 225 ? -18.568 -7.025 10.074 1.00 88.56 225 ILE A O 1
ATOM 1706 N N . GLN A 1 226 ? -19.254 -6.363 8.042 1.00 81.31 226 GLN A N 1
ATOM 1707 C CA . GLN A 1 226 ? -19.752 -7.665 7.612 1.00 81.31 226 GLN A CA 1
ATOM 1708 C C . GLN A 1 226 ? -18.759 -8.373 6.685 1.00 81.31 226 GLN A C 1
ATOM 1710 O O . GLN A 1 226 ? -18.072 -7.738 5.881 1.00 81.31 226 GLN A O 1
ATOM 1715 N N . GLY A 1 227 ? -18.775 -9.705 6.733 1.00 76.44 227 GLY A N 1
ATOM 1716 C CA . GLY A 1 227 ? -17.965 -10.580 5.889 1.00 76.44 227 GLY A CA 1
ATOM 1717 C C . GLY A 1 227 ? -16.712 -11.106 6.596 1.00 76.44 227 GLY A C 1
ATOM 1718 O O . GLY A 1 227 ? -16.318 -10.584 7.638 1.00 76.44 227 GLY A O 1
ATOM 1719 N N . PRO A 1 228 ? -16.083 -12.157 6.045 1.00 76.38 228 PRO A N 1
ATOM 1720 C CA . PRO A 1 228 ? -14.876 -12.719 6.628 1.00 76.38 228 PRO A CA 1
ATOM 1721 C C . PRO A 1 228 ? -13.750 -11.685 6.574 1.00 76.38 228 PRO A C 1
ATOM 1723 O O . PRO A 1 228 ? -13.490 -11.082 5.525 1.00 76.38 228 PRO A O 1
ATOM 1726 N N . MET A 1 229 ? -13.099 -11.483 7.718 1.00 77.81 229 MET A N 1
ATOM 1727 C CA . MET A 1 229 ? -11.910 -10.647 7.806 1.00 77.81 229 MET A CA 1
ATOM 1728 C C . MET A 1 229 ? -10.741 -11.329 7.090 1.00 77.81 229 MET A C 1
ATOM 1730 O O . MET A 1 229 ? -10.551 -12.536 7.263 1.00 77.81 229 MET A O 1
ATOM 1734 N N . PRO A 1 230 ? -9.935 -10.586 6.311 1.00 77.06 230 PRO A N 1
ATOM 1735 C CA . PRO A 1 230 ? -8.686 -11.114 5.796 1.00 77.06 230 PRO A CA 1
ATOM 1736 C C . PRO A 1 230 ? -7.761 -11.489 6.963 1.00 77.06 230 PRO A C 1
ATOM 1738 O O . PRO A 1 230 ? -7.778 -10.806 7.992 1.00 77.06 230 PRO A O 1
ATOM 1741 N N . PRO A 1 231 ? -6.942 -12.542 6.831 1.00 68.38 231 PRO A N 1
ATOM 1742 C CA . PRO A 1 231 ? -6.034 -12.953 7.893 1.00 68.38 231 PRO A CA 1
ATOM 1743 C C . PRO A 1 231 ? -5.064 -11.816 8.238 1.00 68.38 231 PRO A C 1
ATOM 1745 O O . PRO A 1 231 ? -4.425 -11.244 7.357 1.00 68.38 231 PRO A O 1
ATOM 1748 N N . THR A 1 232 ? -4.970 -11.462 9.521 1.00 54.81 232 THR A N 1
ATOM 1749 C CA . THR A 1 232 ? -4.119 -10.359 10.009 1.00 54.81 232 THR A CA 1
ATOM 1750 C C . THR A 1 232 ? -2.656 -10.788 10.197 1.00 54.81 232 THR A C 1
ATOM 1752 O O . THR A 1 232 ? -1.764 -9.947 10.182 1.00 54.81 232 THR A O 1
ATOM 1755 N N . GLN A 1 233 ? -2.398 -12.092 10.350 1.00 51.88 233 GLN A N 1
ATOM 1756 C CA . GLN A 1 233 ? -1.077 -12.709 10.517 1.00 51.88 233 GLN A CA 1
ATOM 1757 C C . GLN A 1 233 ? -1.104 -14.132 9.932 1.00 51.88 233 GLN A C 1
ATOM 1759 O O . GLN A 1 233 ? -2.000 -14.906 10.260 1.00 51.88 233 GLN A O 1
ATOM 1764 N N . LEU A 1 234 ? -0.116 -14.491 9.102 1.00 39.47 234 LEU A N 1
ATOM 1765 C CA . LEU A 1 234 ? 0.100 -15.874 8.633 1.00 39.47 234 LEU A CA 1
ATOM 1766 C C . LEU A 1 234 ? 0.789 -16.763 9.687 1.00 39.47 234 LEU A C 1
ATOM 1768 O O . LEU A 1 234 ? 0.827 -17.979 9.536 1.00 39.47 234 LEU A O 1
ATOM 1772 N N . TYR A 1 235 ? 1.289 -16.177 10.777 1.00 31.81 235 TYR A N 1
ATOM 1773 C CA . TYR A 1 235 ? 1.900 -16.904 11.886 1.00 31.81 235 TYR A CA 1
ATOM 1774 C C . TYR A 1 235 ? 0.997 -16.859 13.116 1.00 31.81 235 TYR A C 1
ATOM 1776 O O . TYR A 1 235 ? 1.239 -16.105 14.055 1.00 31.81 235 TYR A O 1
ATOM 1784 N N . GLN A 1 236 ? -0.011 -17.729 13.164 1.00 25.94 236 GLN A N 1
ATOM 1785 C CA . GLN A 1 236 ? -0.267 -18.374 14.446 1.00 25.94 236 GLN A CA 1
ATOM 1786 C C . GLN A 1 236 ? 0.867 -19.378 14.638 1.00 25.94 236 GLN A C 1
ATOM 1788 O O . GLN A 1 236 ? 0.819 -20.495 14.129 1.00 25.94 236 GLN A O 1
ATOM 1793 N N . VAL A 1 237 ? 1.916 -18.973 15.360 1.00 29.17 237 VAL A N 1
ATOM 1794 C CA . VAL A 1 237 ? 2.709 -19.961 16.090 1.00 29.17 237 VAL A CA 1
ATOM 1795 C C . VAL A 1 237 ? 1.717 -20.558 17.072 1.00 29.17 237 VAL A C 1
ATOM 1797 O O . VAL A 1 237 ? 1.359 -19.921 18.063 1.00 29.17 237 VAL A O 1
ATOM 1800 N N . GLY A 1 238 ? 1.186 -21.736 16.741 1.00 28.38 238 GLY A N 1
ATOM 1801 C CA . GLY A 1 238 ? 0.459 -22.533 17.710 1.00 28.38 238 GLY A CA 1
ATOM 1802 C C . GLY A 1 238 ? 1.311 -22.572 18.968 1.00 28.38 238 GLY A C 1
ATOM 1803 O O . GLY A 1 238 ? 2.517 -22.809 18.898 1.00 28.38 238 GLY A O 1
ATOM 1804 N N . THR A 1 239 ? 0.714 -22.257 20.108 1.00 30.27 239 THR A N 1
ATOM 1805 C CA . THR A 1 239 ? 1.344 -22.405 21.415 1.00 30.27 239 THR A CA 1
ATOM 1806 C C . THR A 1 239 ? 1.616 -23.890 21.655 1.00 30.27 239 THR A C 1
ATOM 1808 O O . THR A 1 239 ? 0.858 -24.578 22.326 1.00 30.27 239 THR A O 1
ATOM 1811 N N . SER A 1 240 ? 2.667 -24.407 21.036 1.00 34.41 240 SER A N 1
ATOM 1812 C CA . SER A 1 240 ? 3.307 -25.676 21.329 1.00 34.41 240 SER A CA 1
ATOM 1813 C C . SER A 1 240 ? 4.741 -25.523 20.837 1.00 34.41 240 SER A C 1
ATOM 1815 O O . SER A 1 240 ? 4.998 -25.386 19.643 1.00 34.41 240 SER A O 1
ATOM 1817 N N . GLY A 1 241 ? 5.653 -25.353 21.792 1.00 37.06 241 GLY A N 1
ATOM 1818 C CA . GLY A 1 241 ? 6.985 -24.810 21.565 1.00 37.06 241 GLY A CA 1
ATOM 1819 C C . GLY A 1 241 ? 7.834 -25.627 20.595 1.00 37.06 241 GLY A C 1
ATOM 1820 O O . GLY A 1 241 ? 8.180 -26.766 20.879 1.00 37.06 241 GLY A O 1
ATOM 1821 N N . ALA A 1 242 ? 8.252 -24.993 19.502 1.00 29.75 242 ALA A N 1
ATOM 1822 C CA . ALA A 1 242 ? 9.507 -25.279 18.814 1.00 29.75 242 ALA A CA 1
ATOM 1823 C C . ALA A 1 242 ? 9.889 -24.054 17.968 1.00 29.75 242 ALA A C 1
ATOM 1825 O O . ALA A 1 242 ? 9.171 -23.662 17.052 1.00 29.75 242 ALA A O 1
ATOM 1826 N N . SER A 1 243 ? 11.006 -23.420 18.318 1.00 25.83 243 SER A N 1
ATOM 1827 C CA . SER A 1 243 ? 11.566 -22.264 17.612 1.00 25.83 243 SER A CA 1
ATOM 1828 C C . SER A 1 243 ? 12.200 -22.713 16.286 1.00 25.83 243 SER A C 1
ATOM 1830 O O . SER A 1 243 ? 13.026 -23.629 16.328 1.00 25.83 243 SER A O 1
ATOM 1832 N N . PRO A 1 244 ? 11.898 -22.112 15.119 1.00 31.86 244 PRO A N 1
ATOM 1833 C CA . PRO A 1 244 ? 12.702 -22.342 13.931 1.00 31.86 244 PRO A CA 1
ATOM 1834 C C . PRO A 1 244 ? 13.936 -21.432 13.998 1.00 31.86 244 PRO A C 1
ATOM 1836 O O . PRO A 1 244 ? 13.835 -20.207 13.955 1.00 31.86 244 PRO A O 1
ATOM 1839 N N . GLY A 1 245 ? 15.108 -22.047 14.163 1.00 30.19 245 GLY A N 1
ATOM 1840 C CA . GLY A 1 245 ? 16.403 -21.366 14.111 1.00 30.19 245 GLY A CA 1
ATOM 1841 C C . GLY A 1 245 ? 16.711 -20.759 12.731 1.00 30.19 245 GLY A C 1
ATOM 1842 O O . GLY A 1 245 ? 15.973 -20.983 11.769 1.00 30.19 245 GLY A O 1
ATOM 1843 N N . PRO A 1 246 ? 17.801 -19.979 12.614 1.00 29.33 246 PRO A N 1
ATOM 1844 C CA . PRO A 1 246 ? 18.087 -19.197 11.419 1.00 29.33 246 PRO A CA 1
ATOM 1845 C C . PRO A 1 246 ? 18.483 -20.098 10.242 1.00 29.33 246 PRO A C 1
ATOM 1847 O O . PRO A 1 246 ? 19.290 -21.017 10.381 1.00 29.33 246 PRO A O 1
ATOM 1850 N N . MET A 1 247 ? 17.924 -19.804 9.070 1.00 28.64 247 MET A N 1
ATOM 1851 C CA . MET A 1 247 ? 18.255 -20.463 7.805 1.00 28.64 247 MET A CA 1
ATOM 1852 C C . MET A 1 247 ? 19.634 -19.982 7.312 1.00 28.64 247 MET A C 1
ATOM 1854 O O . MET A 1 247 ? 19.869 -18.771 7.290 1.00 28.64 247 MET A O 1
ATOM 1858 N N . PRO A 1 248 ? 20.554 -20.873 6.901 1.00 28.03 248 PRO A N 1
ATOM 1859 C CA . PRO A 1 248 ? 21.852 -20.466 6.375 1.00 28.03 248 PRO A CA 1
ATOM 1860 C C . PRO A 1 248 ? 21.733 -19.938 4.937 1.00 28.03 248 PRO A C 1
ATOM 1862 O O . PRO A 1 248 ? 21.049 -20.521 4.096 1.00 28.03 248 PRO A O 1
ATOM 1865 N N . LEU A 1 249 ? 22.448 -18.848 4.647 1.00 29.22 249 LEU A N 1
ATOM 1866 C CA . LEU A 1 249 ? 22.659 -18.334 3.294 1.00 29.22 249 LEU A CA 1
ATOM 1867 C C . LEU A 1 249 ? 23.703 -19.211 2.590 1.00 29.22 249 LEU A C 1
ATOM 1869 O O . LEU A 1 249 ? 24.865 -19.219 2.993 1.00 29.22 249 LEU A O 1
ATOM 1873 N N . GLN A 1 250 ? 23.314 -19.933 1.537 1.00 30.05 250 GLN A N 1
ATOM 1874 C CA . GLN A 1 250 ? 24.276 -20.511 0.597 1.00 30.05 250 GLN A CA 1
ATOM 1875 C C . GLN A 1 250 ? 24.326 -19.671 -0.677 1.00 30.05 250 GLN A C 1
ATOM 1877 O O . GLN A 1 250 ? 23.366 -19.591 -1.442 1.00 30.05 250 GLN A O 1
ATOM 1882 N N . SER A 1 251 ? 25.478 -19.033 -0.859 1.00 35.84 251 SER A N 1
ATOM 1883 C CA . SER A 1 251 ? 25.917 -18.326 -2.055 1.00 35.84 251 SER A CA 1
ATOM 1884 C C . SER A 1 251 ? 25.991 -19.298 -3.231 1.00 35.84 251 SER A C 1
ATOM 1886 O O . SER A 1 251 ? 26.651 -20.330 -3.125 1.00 35.84 251 SER A O 1
ATOM 1888 N N . VAL A 1 252 ? 25.356 -18.974 -4.356 1.00 33.06 252 VAL A N 1
ATOM 1889 C CA . VAL A 1 252 ? 25.528 -19.732 -5.602 1.00 33.06 252 VAL A CA 1
ATOM 1890 C C . VAL A 1 252 ? 26.187 -18.819 -6.629 1.00 33.06 252 VAL A C 1
ATOM 1892 O O . VAL A 1 252 ? 25.580 -17.862 -7.108 1.00 33.06 252 VAL A O 1
ATOM 1895 N N . GLU A 1 253 ? 27.452 -19.115 -6.927 1.00 28.05 253 GLU A N 1
ATOM 1896 C CA . GLU A 1 253 ? 28.197 -18.571 -8.060 1.00 28.05 253 GLU A CA 1
ATOM 1897 C C . GLU A 1 253 ? 27.541 -19.016 -9.373 1.00 28.05 253 GLU A C 1
ATOM 1899 O O . GLU A 1 253 ? 27.265 -20.197 -9.591 1.00 28.05 253 GLU A O 1
ATOM 1904 N N . VAL A 1 254 ? 27.283 -18.058 -10.263 1.00 29.75 254 VAL A N 1
ATOM 1905 C CA . VAL A 1 254 ? 26.691 -18.310 -11.579 1.00 29.75 254 VAL A CA 1
ATOM 1906 C C . VAL A 1 254 ? 27.810 -18.635 -12.566 1.00 29.75 254 VAL A C 1
ATOM 1908 O O . VAL A 1 254 ? 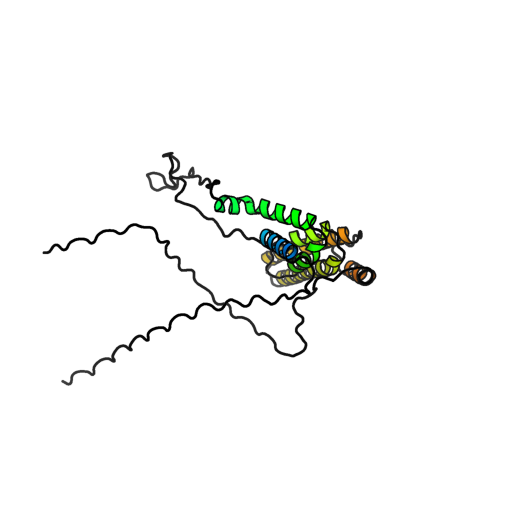28.525 -17.738 -13.009 1.00 29.75 254 VAL A O 1
ATOM 1911 N N . GLN A 1 255 ? 27.945 -19.907 -12.949 1.00 26.11 255 GLN A N 1
ATOM 1912 C CA . GLN A 1 255 ? 28.681 -20.282 -14.158 1.00 26.11 255 GLN A CA 1
ATOM 1913 C C . GLN A 1 255 ? 27.730 -20.344 -15.357 1.00 26.11 255 GLN A C 1
ATOM 1915 O O . GLN A 1 255 ? 26.796 -21.140 -15.409 1.00 26.11 255 GLN A O 1
ATOM 1920 N N . VAL A 1 256 ? 27.988 -19.464 -16.323 1.00 41.25 256 VAL A N 1
ATOM 1921 C CA . VAL A 1 256 ? 27.312 -19.370 -17.620 1.00 41.25 256 VAL A CA 1
ATOM 1922 C C . VAL A 1 256 ? 27.988 -20.327 -18.604 1.00 41.25 256 VAL A C 1
ATOM 1924 O O . VAL A 1 256 ? 29.209 -20.280 -18.744 1.00 41.25 256 VAL A O 1
ATOM 1927 N N . SER A 1 257 ? 27.224 -21.174 -19.304 1.00 29.53 257 SER A N 1
ATOM 1928 C CA . SER A 1 257 ? 27.703 -21.989 -20.440 1.00 29.53 257 SER A CA 1
ATOM 1929 C C . SER A 1 257 ? 26.532 -22.618 -21.228 1.00 29.53 257 SER A C 1
ATOM 1931 O O . SER A 1 257 ? 25.423 -22.671 -20.701 1.00 29.53 257 SER A O 1
ATOM 1933 N N . PRO A 1 258 ? 26.710 -22.987 -22.516 1.00 33.09 258 PRO A N 1
ATOM 1934 C CA . PRO A 1 258 ? 26.100 -22.278 -23.643 1.00 33.09 258 PRO A CA 1
ATOM 1935 C C . PRO A 1 258 ? 24.914 -23.011 -24.294 1.00 33.09 258 PRO A C 1
ATOM 1937 O O . PRO A 1 258 ? 24.678 -24.197 -24.077 1.00 33.09 258 PRO A O 1
ATOM 1940 N N . HIS A 1 259 ? 24.167 -22.273 -25.120 1.00 30.95 259 HIS A N 1
ATOM 1941 C CA . HIS A 1 259 ? 22.979 -22.747 -25.833 1.00 30.95 259 HIS A CA 1
ATOM 1942 C C . HIS A 1 259 ? 23.340 -23.655 -27.033 1.00 30.95 259 HIS A C 1
ATOM 1944 O O . HIS A 1 259 ? 24.297 -23.347 -27.748 1.00 30.95 259 HIS A O 1
ATOM 1950 N N . PRO A 1 260 ? 22.589 -24.745 -27.296 1.00 33.31 260 PRO A N 1
ATOM 1951 C CA . PRO A 1 260 ? 22.908 -25.707 -28.345 1.00 33.31 260 PRO A CA 1
ATOM 1952 C C . PRO A 1 260 ? 22.282 -25.287 -29.679 1.00 33.31 260 PRO A C 1
ATOM 1954 O O . PRO A 1 260 ? 21.066 -25.294 -29.850 1.00 33.31 260 PRO A O 1
ATOM 1957 N N . GLY A 1 261 ? 23.130 -24.935 -30.639 1.00 47.62 261 GLY A N 1
ATOM 1958 C CA . GLY A 1 261 ? 22.702 -24.575 -31.986 1.00 47.62 261 GLY A CA 1
ATOM 1959 C C . GLY A 1 261 ? 23.882 -24.250 -32.889 1.00 47.62 261 GLY A C 1
ATOM 1960 O O . GLY A 1 261 ? 24.011 -23.120 -33.340 1.00 47.62 261 GLY A O 1
ATOM 1961 N N . ALA A 1 262 ? 24.754 -25.228 -33.134 1.00 36.78 262 ALA A N 1
ATOM 1962 C CA . ALA A 1 262 ? 25.752 -25.154 -34.198 1.00 36.78 262 ALA A CA 1
ATOM 1963 C C . ALA A 1 262 ? 25.816 -26.507 -34.933 1.00 36.78 262 ALA A C 1
ATOM 1965 O O . ALA A 1 262 ? 25.742 -27.550 -34.275 1.00 36.78 262 ALA A O 1
ATOM 1966 N N . PRO A 1 263 ? 25.896 -26.518 -36.277 1.00 38.53 263 PRO A N 1
ATOM 1967 C CA . PRO A 1 263 ? 25.945 -27.744 -37.064 1.00 38.53 263 PRO A CA 1
ATOM 1968 C C . PRO A 1 263 ? 27.303 -28.447 -36.924 1.00 38.53 263 PRO A C 1
ATOM 1970 O O . PRO A 1 263 ? 28.334 -27.809 -36.734 1.00 38.53 263 PRO A O 1
ATOM 1973 N N . ALA A 1 264 ? 27.276 -29.777 -37.020 1.00 39.25 264 ALA A N 1
ATOM 1974 C CA . ALA A 1 264 ? 28.437 -30.648 -36.881 1.00 39.25 264 ALA A CA 1
ATOM 1975 C C . ALA A 1 264 ? 29.479 -30.418 -37.992 1.00 39.25 264 ALA A C 1
ATOM 1977 O O . ALA A 1 264 ? 29.164 -30.547 -39.176 1.00 39.25 264 ALA A O 1
ATOM 1978 N N . GLU A 1 265 ? 30.725 -30.135 -37.606 1.00 37.47 265 GLU A N 1
ATOM 1979 C CA . GLU A 1 265 ? 31.885 -30.215 -38.501 1.00 37.47 265 GLU A CA 1
ATOM 1980 C C . GLU A 1 265 ? 32.288 -31.683 -38.754 1.00 37.47 265 GLU A C 1
ATOM 1982 O O . GLU A 1 265 ? 32.199 -32.517 -37.846 1.00 37.47 265 GLU A O 1
ATOM 1987 N N . PRO A 1 266 ? 32.739 -32.027 -39.975 1.00 42.97 266 PRO A N 1
ATOM 1988 C CA . PRO A 1 266 ? 33.207 -33.370 -40.305 1.00 42.97 266 PRO A CA 1
ATOM 1989 C C . PRO A 1 266 ? 34.618 -33.644 -39.746 1.00 42.97 266 PRO A C 1
ATOM 1991 O O . PRO A 1 266 ? 35.415 -32.719 -39.580 1.00 42.97 266 PRO A O 1
ATOM 1994 N N . PRO A 1 267 ? 34.976 -34.918 -39.490 1.00 38.12 267 PRO A N 1
ATOM 1995 C CA . PRO A 1 267 ? 36.275 -35.266 -38.924 1.00 38.12 267 PRO A CA 1
ATOM 1996 C C . PRO A 1 267 ? 37.409 -35.049 -39.934 1.00 38.12 267 PRO A C 1
ATOM 1998 O O . PRO A 1 267 ? 37.383 -35.576 -41.048 1.00 38.12 267 PRO A O 1
ATOM 2001 N N . ALA A 1 268 ? 38.433 -34.300 -39.521 1.00 40.41 268 ALA A N 1
ATOM 2002 C CA . ALA A 1 268 ? 39.649 -34.112 -40.297 1.00 40.41 268 ALA A CA 1
ATOM 2003 C C . ALA A 1 268 ? 40.441 -35.426 -40.420 1.00 40.41 268 ALA A C 1
ATOM 2005 O O . ALA A 1 268 ? 40.755 -36.102 -39.438 1.00 40.41 268 ALA A O 1
ATOM 2006 N N . SER A 1 269 ? 40.751 -35.745 -41.675 1.00 36.91 269 SER A N 1
ATOM 2007 C CA . SER A 1 269 ? 41.609 -36.823 -42.154 1.00 36.91 269 SER A CA 1
ATOM 2008 C C . SER A 1 269 ? 42.987 -36.820 -41.498 1.00 36.91 269 SER A C 1
ATOM 2010 O O . SER A 1 269 ? 43.644 -35.790 -41.367 1.00 36.91 269 SER A O 1
ATOM 2012 N N . SER A 1 270 ? 43.457 -38.026 -41.204 1.00 46.12 270 SER A N 1
ATOM 2013 C CA . SER A 1 270 ? 44.851 -38.368 -40.946 1.00 46.12 270 SER A CA 1
ATOM 2014 C C . SER A 1 270 ? 45.745 -37.963 -42.126 1.00 46.12 270 SER A C 1
ATOM 2016 O O . SER A 1 270 ? 45.361 -38.135 -43.284 1.00 46.12 270 SER A O 1
ATOM 2018 N N . GLY A 1 271 ? 46.959 -37.499 -41.835 1.00 32.44 271 GLY A N 1
ATOM 2019 C CA . GLY A 1 271 ? 48.029 -37.279 -42.808 1.00 32.44 271 GLY A CA 1
ATOM 2020 C C . GLY A 1 271 ? 49.386 -37.179 -42.091 1.00 32.44 271 GLY A C 1
ATOM 2021 O O . GLY A 1 271 ? 49.474 -36.394 -41.152 1.00 32.44 271 GLY A O 1
ATOM 2022 N N . PRO A 1 272 ? 50.406 -37.987 -42.450 1.00 48.22 272 PRO A N 1
ATOM 2023 C CA . PRO A 1 272 ? 51.614 -38.193 -41.643 1.00 48.22 272 PRO A CA 1
ATOM 2024 C C . PRO A 1 272 ? 52.848 -37.391 -42.108 1.00 48.22 272 PRO A C 1
ATOM 2026 O O . PRO A 1 272 ? 52.881 -36.900 -43.235 1.00 48.22 272 PRO A O 1
ATOM 2029 N N . LYS A 1 273 ? 53.891 -37.480 -41.262 1.00 38.91 273 LYS A N 1
ATOM 2030 C CA . LYS A 1 273 ? 55.310 -37.067 -41.365 1.00 38.91 273 LYS A CA 1
ATOM 2031 C C . LYS A 1 273 ? 55.680 -35.693 -40.820 1.00 38.91 273 LYS A C 1
ATOM 2033 O O . LYS A 1 273 ? 55.301 -34.677 -41.428 1.00 38.91 273 LYS A O 1
#

Foldseek 3Di:
DDDDDDDDDDDDDDDDDDDPDPDPDDDPPPDDPDDDPPPVVVLLVVLLVLLQDDQPDDDPPVPPPPPDDPLQDQADPVRHGRPPHDDDDPCVDPSSVCNVCSVVSNVVSLVVLLVVAPVSLLVLLVLLPDPPRPVNLSSLLSLLSSLACLSLLSLLVQLVVLVVLLVVLVVCVVVVNNPVSVVSPVVSLSSLQSSQSSLCSNPVDHPRSDSPVSVVVCVVCVVVHDDDRRDSDPDPPPPDDDDDDDDDDDDDDDDDDDDDDDDDDDDDDDDDD